Protein AF-X0SHU1-F1 (afdb_monomer)

pLDDT: mean 73.35, std 14.67, range [29.34, 91.56]

Foldseek 3Di:
DKDFDDPDDPDCDPDDDDDDDFLVCVVVVVVVLVVPQAWGWIQDLQQGTFIFHFPDKDWDDDPPVSDIDIDTDTDGDPPPVVLPDPPLLLVLLVVLLVLLLVVQLVVLVVVCVPPPCNVVSLVVLVVLLVLLVVLVVVLPDDDDFPLVVDDQDPDSSSSSSSSLRSSLRSQLVSLVVCLLPLLVSLVSSLVSLVVVLVSDDDPSSLSSLLSSLSVSLSVLSVSLVVQLVLVVVLVVVLPDDQADPVGDGDAPPDRRDHDDLVSLSSSLSSSSNSLVVSCVSVVVSVSSSSSNVSSSSSSVSSVLQFFDKDKDFDAFAALQVVCVVQVGGSNCSVVQCVQCVVDPDNHTDGTIGTDTHNPDD

Nearest PDB structures (foldseek):
  8vc8-assembly1_A  TM=1.891E-01  e=6.322E-01  synthetic construct
  6ob6-assembly1_A  TM=1.946E-01  e=3.139E+00  Homo sapiens
  7p3r-assembly1_C  TM=1.798E-01  e=8.292E+00  Vibrio cholerae O1 biovar El Tor str. N16961

Organism: NCBI:txid412755

Structure (mmCIF, N/CA/C/O backbone):
data_AF-X0SHU1-F1
#
_entry.id   AF-X0SHU1-F1
#
loop_
_atom_site.group_PDB
_atom_site.id
_atom_site.type_symbol
_atom_site.label_atom_id
_atom_site.label_alt_id
_atom_site.label_comp_id
_atom_site.label_asym_id
_atom_site.label_entity_id
_atom_site.label_seq_id
_atom_site.pdbx_PDB_ins_code
_atom_site.Cartn_x
_atom_site.Cartn_y
_atom_site.Cartn_z
_atom_site.occupancy
_atom_site.B_iso_or_equiv
_atom_site.auth_seq_id
_atom_site.auth_comp_id
_atom_site.auth_asym_id
_atom_site.auth_atom_id
_atom_site.pdbx_PDB_model_num
ATOM 1 N N . SER A 1 1 ? 4.404 -21.261 -4.066 1.00 34.06 1 SER A N 1
ATOM 2 C CA . SER A 1 1 ? 5.655 -21.751 -3.461 1.00 34.06 1 SER A CA 1
ATOM 3 C C . SER A 1 1 ? 6.181 -20.669 -2.538 1.00 34.06 1 SER A C 1
ATOM 5 O O . SER A 1 1 ? 6.108 -19.499 -2.893 1.00 34.06 1 SER A O 1
ATOM 7 N N . PHE A 1 2 ? 6.604 -21.037 -1.332 1.00 31.41 2 PHE A N 1
ATOM 8 C CA . PHE A 1 2 ? 7.277 -20.130 -0.401 1.00 31.41 2 PHE A CA 1
ATOM 9 C C . PHE A 1 2 ? 8.742 -19.998 -0.817 1.00 31.41 2 PHE A C 1
ATOM 11 O O . PHE A 1 2 ? 9.331 -20.994 -1.234 1.00 31.41 2 PHE A O 1
ATOM 18 N N . GLN A 1 3 ? 9.318 -18.802 -0.707 1.00 37.69 3 GLN A N 1
ATOM 19 C CA . GLN A 1 3 ? 10.764 -18.626 -0.806 1.00 37.69 3 GLN A CA 1
ATOM 20 C C . GLN A 1 3 ? 11.309 -18.529 0.618 1.00 37.69 3 GLN A C 1
ATOM 22 O O . GLN A 1 3 ? 10.891 -17.673 1.398 1.00 37.69 3 GLN A O 1
ATOM 27 N N . ILE A 1 4 ? 12.178 -19.471 0.965 1.00 41.28 4 ILE A N 1
ATOM 28 C CA . ILE A 1 4 ? 12.910 -19.503 2.227 1.00 41.28 4 ILE A CA 1
ATOM 29 C C . ILE A 1 4 ? 14.301 -19.029 1.857 1.00 41.28 4 ILE A C 1
ATOM 31 O O . ILE A 1 4 ? 14.916 -19.674 1.015 1.00 41.28 4 ILE A O 1
ATOM 35 N N . ASP A 1 5 ? 14.772 -17.919 2.420 1.00 39.22 5 ASP A N 1
ATOM 36 C CA . ASP A 1 5 ? 16.160 -17.498 2.230 1.00 39.22 5 ASP A CA 1
ATOM 37 C C . ASP A 1 5 ? 17.052 -18.388 3.108 1.00 39.22 5 ASP A C 1
ATOM 39 O O . ASP A 1 5 ? 17.014 -18.270 4.339 1.00 39.22 5 ASP A O 1
ATOM 43 N N . PRO A 1 6 ? 17.840 -19.315 2.535 1.00 37.81 6 PRO A N 1
ATOM 44 C CA . PRO A 1 6 ? 18.780 -20.098 3.311 1.00 37.81 6 PRO A CA 1
ATOM 45 C C . PRO A 1 6 ? 20.085 -19.310 3.501 1.00 37.81 6 PRO A C 1
ATOM 47 O O . PRO A 1 6 ? 20.414 -18.415 2.714 1.00 37.81 6 PRO A O 1
ATOM 50 N N . PRO A 1 7 ? 20.874 -19.632 4.540 1.00 35.03 7 PRO A N 1
ATOM 51 C CA . PRO A 1 7 ? 22.176 -19.016 4.727 1.00 35.03 7 PRO A CA 1
ATOM 52 C C . PRO A 1 7 ? 23.099 -19.349 3.552 1.00 35.03 7 PRO A C 1
ATOM 54 O O . PRO A 1 7 ? 23.160 -20.485 3.080 1.00 35.03 7 PRO A O 1
ATOM 57 N N . VAL A 1 8 ? 23.859 -18.341 3.124 1.00 42.91 8 VAL A N 1
ATOM 58 C CA . VAL A 1 8 ? 24.917 -18.450 2.117 1.00 42.91 8 VAL A CA 1
ATOM 59 C C . VAL A 1 8 ? 25.935 -19.503 2.572 1.00 42.91 8 VAL A C 1
ATOM 61 O O . VAL A 1 8 ? 26.826 -19.223 3.369 1.00 42.91 8 VAL A O 1
ATOM 64 N N . THR A 1 9 ? 25.789 -20.728 2.071 1.00 33.56 9 THR A N 1
ATOM 65 C CA . THR A 1 9 ? 26.761 -21.824 2.180 1.00 33.56 9 THR A CA 1
ATOM 66 C C . THR A 1 9 ? 26.711 -22.661 0.896 1.00 33.56 9 THR A C 1
ATOM 68 O O . THR A 1 9 ? 25.682 -22.668 0.216 1.00 33.56 9 THR A O 1
ATOM 71 N N . PRO A 1 10 ? 27.842 -23.266 0.489 1.00 31.25 10 PRO A N 1
ATOM 72 C CA . PRO A 1 10 ? 28.122 -23.582 -0.910 1.00 31.25 10 PRO A CA 1
ATOM 73 C C . PRO A 1 10 ? 27.149 -24.629 -1.458 1.00 31.25 10 PRO A C 1
ATOM 75 O O . PRO A 1 10 ? 27.162 -25.773 -1.020 1.00 31.25 10 PRO A O 1
ATOM 78 N N . GLY A 1 11 ? 26.313 -24.209 -2.410 1.00 35.53 11 GLY A N 1
ATOM 79 C CA . GLY A 1 11 ? 25.312 -25.047 -3.082 1.00 35.53 11 GLY A CA 1
ATOM 80 C C . GLY A 1 11 ? 24.112 -24.246 -3.591 1.00 35.53 11 GLY A C 1
ATOM 81 O O . GLY A 1 11 ? 23.628 -24.492 -4.687 1.00 35.53 11 GLY A O 1
ATOM 82 N N . TRP A 1 12 ? 23.714 -23.195 -2.870 1.00 35.28 12 TRP A N 1
ATOM 83 C CA . TRP A 1 12 ? 22.660 -22.276 -3.308 1.00 35.28 12 TRP A CA 1
ATOM 84 C C . TRP A 1 12 ? 23.275 -21.212 -4.224 1.00 35.28 12 TRP A C 1
ATOM 86 O O . TRP A 1 12 ? 23.967 -20.305 -3.755 1.00 35.28 12 TRP A O 1
ATOM 96 N N . SER A 1 13 ? 23.115 -21.355 -5.541 1.00 30.31 13 SER A N 1
ATOM 97 C CA . SER A 1 13 ? 23.735 -20.456 -6.518 1.00 30.31 13 SER A CA 1
ATOM 98 C C . SER A 1 13 ? 23.221 -19.020 -6.370 1.00 30.31 13 SER A C 1
ATOM 100 O O . SER A 1 13 ? 22.086 -18.684 -6.710 1.00 30.31 13 SER A O 1
ATOM 102 N N . GLN A 1 14 ? 24.106 -18.133 -5.907 1.00 35.41 14 GLN A N 1
ATOM 103 C CA . GLN A 1 14 ? 24.024 -16.710 -6.215 1.00 35.41 14 GLN A CA 1
ATOM 104 C C . GLN A 1 14 ? 24.283 -16.531 -7.716 1.00 35.41 14 GLN A C 1
ATOM 106 O O . GLN A 1 14 ? 25.422 -16.610 -8.165 1.00 35.41 14 GLN A O 1
ATOM 111 N N . GLY A 1 15 ? 23.219 -16.263 -8.472 1.00 30.08 15 GLY A N 1
ATOM 112 C CA . GLY A 1 15 ? 23.294 -15.823 -9.864 1.00 30.08 15 GLY A CA 1
ATOM 113 C C . GLY A 1 15 ? 23.262 -16.953 -10.896 1.00 30.08 15 GLY A C 1
ATOM 114 O O . GLY A 1 15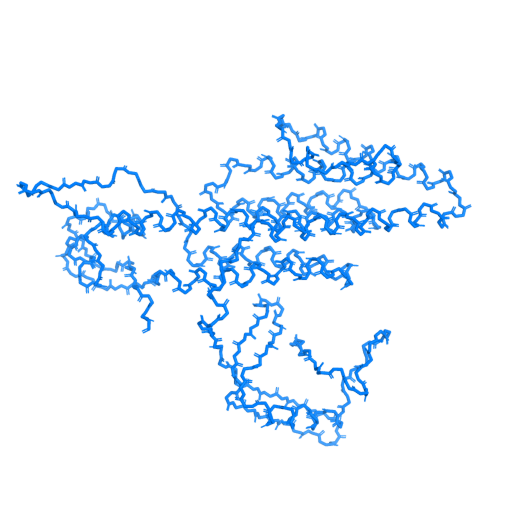 ? 24.092 -17.852 -10.880 1.00 30.08 15 GLY A O 1
ATOM 115 N N . GLY A 1 16 ? 22.323 -16.828 -11.841 1.00 32.22 16 GLY A N 1
ATOM 116 C CA . GLY A 1 16 ? 22.240 -17.640 -13.058 1.00 32.22 16 GLY A CA 1
ATOM 117 C C . GLY A 1 16 ? 21.577 -19.003 -12.855 1.00 32.22 16 GLY A C 1
ATOM 118 O O . GLY A 1 16 ? 22.189 -19.902 -12.306 1.00 32.22 16 GLY A O 1
ATOM 119 N N . GLU A 1 17 ? 20.346 -19.138 -13.359 1.00 29.34 17 GLU A N 1
ATOM 120 C CA . GLU A 1 17 ? 19.513 -20.356 -13.364 1.00 29.34 17 GLU A CA 1
ATOM 121 C C . GLU A 1 17 ? 19.037 -20.826 -11.974 1.00 29.34 17 GLU A C 1
ATOM 123 O O . GLU A 1 17 ? 19.809 -21.184 -11.092 1.00 29.34 17 GLU A O 1
ATOM 128 N N . ILE A 1 18 ? 17.713 -20.818 -11.766 1.00 34.03 18 ILE A N 1
ATOM 129 C CA . ILE A 1 18 ? 17.091 -21.417 -10.578 1.00 34.03 18 ILE A CA 1
ATOM 130 C C . ILE A 1 18 ? 17.231 -22.933 -10.742 1.00 34.03 18 ILE A C 1
ATOM 132 O O . ILE A 1 18 ? 16.392 -23.569 -11.381 1.00 34.03 18 ILE A O 1
ATOM 136 N N . ALA A 1 19 ? 18.313 -23.502 -10.215 1.00 39.00 19 ALA A N 1
ATOM 137 C CA . ALA A 1 19 ? 18.388 -24.933 -9.979 1.00 39.00 19 ALA A CA 1
ATOM 138 C C . ALA A 1 19 ? 17.301 -25.270 -8.951 1.00 39.00 19 ALA A C 1
ATOM 140 O O . ALA A 1 19 ? 17.274 -24.718 -7.850 1.00 39.00 19 ALA A O 1
ATOM 141 N N . TRP A 1 20 ? 16.340 -26.102 -9.348 1.00 44.09 20 TRP A N 1
ATOM 142 C CA . TRP A 1 20 ? 15.351 -26.621 -8.412 1.00 44.09 20 TRP A CA 1
ATOM 143 C C . TRP A 1 20 ? 16.082 -27.441 -7.343 1.00 44.09 20 TRP A C 1
ATOM 145 O O . TRP A 1 20 ? 17.004 -28.174 -7.706 1.00 44.09 20 TRP A O 1
ATOM 155 N N . PRO A 1 21 ? 15.699 -27.322 -6.060 1.00 62.25 21 PRO A N 1
ATOM 156 C CA . PRO A 1 21 ? 16.346 -28.074 -4.996 1.00 62.25 21 PRO A CA 1
ATOM 157 C C . PRO A 1 21 ? 16.265 -29.573 -5.299 1.00 62.25 21 PRO A C 1
ATOM 159 O O . PRO A 1 21 ? 15.207 -30.088 -5.670 1.00 62.25 21 PRO A O 1
ATOM 162 N N . THR A 1 22 ? 17.396 -30.253 -5.183 1.00 69.06 22 THR A N 1
ATOM 163 C CA . THR A 1 22 ? 17.528 -31.695 -5.397 1.00 69.06 22 THR A CA 1
ATOM 164 C C . THR A 1 22 ? 16.854 -32.477 -4.274 1.00 69.06 22 THR A C 1
ATOM 166 O O . THR A 1 22 ? 16.647 -31.961 -3.171 1.00 69.06 22 THR A O 1
ATOM 169 N N . TYR A 1 23 ? 16.535 -33.750 -4.532 1.00 73.56 23 TYR A N 1
ATOM 170 C CA . TYR A 1 23 ? 16.001 -34.638 -3.502 1.00 73.56 23 TYR A CA 1
ATOM 171 C C . TYR A 1 23 ? 16.912 -34.663 -2.275 1.00 73.56 23 TYR A C 1
ATOM 173 O O . TYR A 1 23 ? 16.433 -34.506 -1.169 1.00 73.56 23 TYR A O 1
ATOM 181 N N . GLU A 1 24 ? 18.231 -34.733 -2.418 1.00 75.81 24 GLU A N 1
ATOM 182 C CA . GLU A 1 24 ? 19.132 -34.774 -1.258 1.00 75.81 24 GLU A CA 1
ATOM 183 C C . GLU A 1 24 ? 19.126 -33.473 -0.428 1.00 75.81 24 GLU A C 1
ATOM 185 O O . GLU A 1 24 ? 19.323 -33.505 0.790 1.00 75.81 24 GLU A O 1
ATOM 190 N N . GLU A 1 25 ? 18.823 -32.327 -1.045 1.00 73.31 25 GLU A N 1
ATOM 191 C CA . GLU A 1 25 ? 18.834 -31.024 -0.372 1.00 73.31 25 GLU A CA 1
ATOM 192 C C . GLU A 1 25 ? 17.698 -30.832 0.642 1.00 73.31 25 GLU A C 1
ATOM 194 O O . GLU A 1 25 ? 17.811 -30.001 1.552 1.00 73.31 25 GLU A O 1
ATOM 199 N N . HIS A 1 26 ? 16.633 -31.636 0.567 1.00 74.44 26 HIS A N 1
ATOM 200 C CA . HIS A 1 26 ? 15.545 -31.559 1.542 1.00 74.44 26 HIS A CA 1
ATOM 201 C C . HIS A 1 26 ? 15.986 -32.006 2.944 1.00 74.44 26 HIS A C 1
ATOM 203 O O . HIS A 1 26 ? 15.460 -31.502 3.938 1.00 74.44 26 HIS A O 1
ATOM 209 N N . PHE A 1 27 ? 16.975 -32.902 3.055 1.00 78.75 27 PHE A N 1
ATOM 210 C CA . PHE A 1 27 ? 17.515 -33.318 4.351 1.00 78.75 27 PHE A CA 1
ATOM 211 C C . PHE A 1 27 ? 18.225 -32.157 5.056 1.00 78.75 27 PHE A C 1
ATOM 213 O O . PHE A 1 27 ? 18.011 -31.951 6.251 1.00 78.75 27 PHE A O 1
ATOM 220 N N . PHE A 1 28 ? 18.973 -31.329 4.315 1.00 77.56 28 PHE A N 1
ATOM 221 C CA . PHE A 1 28 ? 19.578 -30.111 4.867 1.00 77.56 28 PHE A CA 1
ATOM 222 C C . PHE A 1 28 ? 18.519 -29.112 5.328 1.00 77.56 28 PHE A C 1
ATOM 224 O O . PHE A 1 28 ? 18.683 -28.473 6.365 1.00 77.56 28 PHE A O 1
ATOM 231 N N . PHE A 1 29 ? 17.410 -29.003 4.595 1.00 73.81 29 PHE A N 1
ATOM 232 C CA . PHE A 1 29 ? 16.284 -28.170 4.998 1.00 73.81 29 PHE A CA 1
ATOM 233 C C . PHE A 1 29 ? 15.613 -28.672 6.291 1.00 73.81 29 PHE 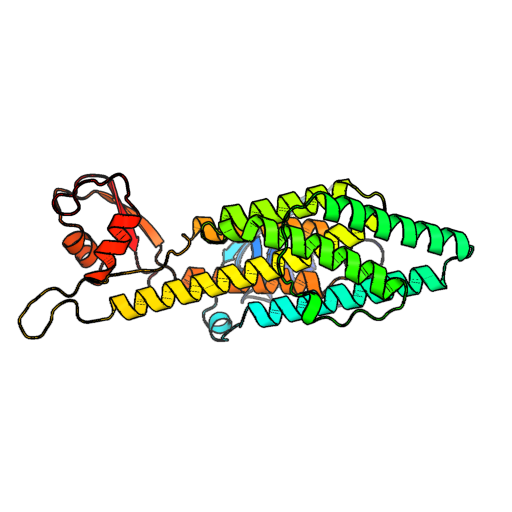A C 1
ATOM 235 O O . PHE A 1 29 ? 15.353 -27.880 7.199 1.00 73.81 29 PHE A O 1
ATOM 242 N N . LEU A 1 30 ? 15.389 -29.985 6.426 1.00 77.94 30 LEU A N 1
ATOM 243 C CA . LEU A 1 30 ? 14.838 -30.580 7.650 1.00 77.94 30 LEU A CA 1
ATOM 244 C C . LEU A 1 30 ? 15.777 -30.402 8.852 1.00 77.94 30 LEU A C 1
ATOM 246 O O . LEU A 1 30 ? 15.315 -30.084 9.951 1.00 77.94 30 LEU A O 1
ATOM 250 N N . ASP A 1 31 ? 17.086 -30.559 8.656 1.00 77.75 31 ASP A N 1
ATOM 251 C CA . ASP A 1 31 ? 18.081 -30.336 9.707 1.00 77.75 31 ASP A CA 1
ATOM 252 C C . ASP A 1 31 ? 18.219 -28.850 10.070 1.00 77.75 31 ASP A C 1
ATOM 254 O O . ASP A 1 31 ? 18.363 -28.503 11.248 1.00 77.75 31 ASP A O 1
ATOM 258 N N . TYR A 1 32 ? 18.075 -27.949 9.095 1.00 74.12 32 TYR A N 1
ATOM 259 C CA . TYR A 1 32 ? 17.999 -26.511 9.343 1.00 74.12 32 TYR A CA 1
ATOM 260 C C . TYR A 1 32 ? 16.803 -26.172 10.238 1.00 74.12 32 TYR A C 1
ATOM 262 O O . TYR A 1 32 ? 16.983 -25.517 11.265 1.00 74.12 32 TYR A O 1
ATOM 270 N N . ILE A 1 33 ? 15.612 -26.699 9.932 1.00 74.25 33 ILE A N 1
ATOM 271 C CA . ILE A 1 33 ? 14.431 -26.482 10.777 1.00 74.25 33 ILE A CA 1
ATOM 272 C C . ILE A 1 33 ? 14.634 -27.050 12.189 1.00 74.25 33 ILE A C 1
ATOM 274 O O . ILE A 1 33 ? 14.290 -26.409 13.178 1.00 74.25 33 ILE A O 1
ATOM 278 N N . ARG A 1 34 ? 15.236 -28.237 12.320 1.00 74.00 34 ARG A N 1
ATOM 279 C CA . ARG A 1 34 ? 15.501 -28.855 13.633 1.00 74.00 34 ARG A CA 1
ATOM 280 C C . ARG A 1 34 ? 16.514 -28.079 14.475 1.00 74.00 34 ARG A C 1
ATOM 282 O O . ARG A 1 34 ? 16.409 -28.091 15.705 1.00 74.00 34 ARG A O 1
ATOM 289 N N . SER A 1 35 ? 17.502 -27.454 13.833 1.00 69.31 35 SER A N 1
ATOM 290 C CA . SER A 1 35 ? 18.572 -26.701 14.503 1.00 69.31 35 SER A CA 1
ATOM 291 C C . SER A 1 35 ? 18.152 -25.282 14.901 1.00 69.31 35 SER A C 1
ATOM 293 O O . SER A 1 35 ? 18.611 -24.776 15.924 1.00 69.31 35 SER A O 1
ATOM 295 N N . LYS A 1 36 ? 17.238 -24.660 14.149 1.00 64.88 36 LYS A N 1
ATOM 296 C CA . LYS A 1 36 ? 16.627 -23.361 14.450 1.00 64.88 36 LYS A CA 1
ATOM 297 C C . LYS A 1 36 ? 15.295 -23.571 15.172 1.00 64.88 36 LYS A C 1
ATOM 299 O O . LYS A 1 36 ? 14.249 -23.659 14.550 1.00 64.88 36 LYS A O 1
ATOM 304 N N . ARG A 1 37 ? 15.310 -23.665 16.503 1.00 57.16 37 ARG A N 1
ATOM 305 C CA . ARG A 1 37 ? 14.060 -23.791 17.283 1.00 57.16 37 ARG A CA 1
ATOM 306 C C . ARG A 1 37 ? 13.300 -22.475 17.480 1.00 57.16 37 ARG A C 1
ATOM 308 O O . ARG A 1 37 ? 12.156 -22.515 17.920 1.00 57.16 37 ARG A O 1
ATOM 315 N N . ASP A 1 38 ? 13.906 -21.351 17.106 1.00 62.81 38 ASP A N 1
ATOM 316 C CA . ASP A 1 38 ? 13.374 -20.011 17.330 1.00 62.81 38 ASP A CA 1
ATOM 317 C C . ASP A 1 38 ? 13.283 -19.237 16.006 1.00 62.81 38 ASP A C 1
ATOM 319 O O . ASP A 1 38 ? 14.212 -19.280 15.200 1.00 62.81 38 ASP A O 1
ATOM 323 N N . ASN A 1 39 ? 12.134 -18.581 15.813 1.00 63.66 39 ASN A N 1
ATOM 324 C CA . ASN A 1 39 ? 11.708 -17.668 14.744 1.00 63.66 39 ASN A CA 1
ATOM 325 C C . ASN A 1 39 ? 12.345 -17.843 13.352 1.00 63.66 39 ASN A C 1
ATOM 327 O O . ASN A 1 39 ? 13.482 -17.458 13.083 1.00 63.66 39 ASN A O 1
ATOM 331 N N . PHE A 1 40 ? 11.532 -18.347 12.427 1.00 68.62 40 PHE A N 1
ATOM 332 C CA . PHE A 1 40 ? 11.763 -18.365 10.991 1.00 68.62 40 PHE A CA 1
ATOM 333 C C . PHE A 1 40 ? 11.098 -17.163 10.330 1.00 68.62 40 PHE A C 1
ATOM 335 O O . PHE A 1 40 ? 9.975 -16.803 10.679 1.00 68.62 40 PHE A O 1
ATOM 342 N N . THR A 1 41 ? 11.761 -16.620 9.314 1.00 63.03 41 THR A N 1
ATOM 343 C CA . THR A 1 41 ? 11.187 -15.627 8.404 1.00 63.03 41 THR A CA 1
ATOM 344 C C . THR A 1 41 ? 10.878 -16.304 7.073 1.00 63.03 41 THR A C 1
ATOM 346 O O . THR A 1 41 ? 11.766 -16.877 6.441 1.00 63.03 41 THR A O 1
ATOM 349 N N . PHE A 1 42 ? 9.619 -16.248 6.646 1.00 65.25 42 PHE A N 1
ATOM 350 C CA . PHE A 1 42 ? 9.135 -16.802 5.383 1.00 65.25 42 PHE A CA 1
ATOM 351 C C . PHE A 1 42 ? 8.604 -15.705 4.482 1.00 65.25 42 PHE A C 1
ATOM 353 O O . PHE A 1 42 ? 7.793 -14.909 4.930 1.00 65.25 42 PHE A O 1
ATOM 360 N N . THR A 1 43 ? 8.927 -15.724 3.191 1.00 54.22 43 THR A N 1
ATOM 361 C CA . THR A 1 43 ? 8.296 -14.805 2.237 1.00 54.22 43 THR A CA 1
ATOM 362 C C . THR A 1 43 ? 7.119 -15.494 1.541 1.00 54.22 43 THR A C 1
ATOM 364 O O . THR A 1 43 ? 7.299 -16.336 0.657 1.00 54.22 43 THR A O 1
ATOM 367 N N . HIS A 1 44 ? 5.887 -15.150 1.935 1.00 54.78 44 HIS A N 1
ATOM 368 C CA . HIS A 1 44 ? 4.657 -15.604 1.281 1.00 54.78 44 HIS A CA 1
ATOM 369 C C . HIS A 1 44 ? 4.262 -14.660 0.127 1.00 54.78 44 HIS A C 1
ATOM 371 O O . HIS A 1 44 ? 4.166 -13.448 0.338 1.00 54.78 44 HIS A O 1
ATOM 377 N N . PRO A 1 45 ? 3.897 -15.171 -1.065 1.00 44.09 45 PRO A N 1
ATOM 378 C CA . PRO A 1 45 ? 3.511 -14.336 -2.211 1.00 44.09 45 PRO A CA 1
ATOM 379 C C . PRO A 1 45 ? 2.394 -13.318 -1.909 1.00 44.09 45 PRO A C 1
ATOM 381 O O . PRO A 1 45 ? 2.474 -12.163 -2.311 1.00 44.09 45 PRO A O 1
ATOM 384 N N . LYS A 1 46 ? 1.380 -13.734 -1.140 1.00 43.75 46 LYS A N 1
ATOM 385 C CA . LYS A 1 46 ? 0.265 -12.889 -0.664 1.00 43.75 46 LYS A CA 1
ATOM 386 C C . LYS A 1 46 ? 0.554 -12.096 0.622 1.00 43.75 46 LYS A C 1
ATOM 388 O O . LYS A 1 46 ? 0.055 -10.991 0.758 1.00 43.75 46 LYS A O 1
ATOM 393 N N . TYR A 1 47 ? 1.343 -12.632 1.562 1.00 44.56 47 TYR A N 1
ATOM 394 C CA . TYR A 1 47 ? 1.411 -12.131 2.952 1.00 44.56 47 TYR A CA 1
ATOM 395 C C . TYR A 1 47 ? 2.789 -11.573 3.341 1.00 44.56 47 TYR A C 1
ATOM 397 O O . TYR A 1 47 ? 2.901 -10.886 4.340 1.00 44.56 47 TYR A O 1
ATOM 405 N N . GLY A 1 48 ? 3.801 -11.726 2.481 1.00 53.28 48 GLY A N 1
ATOM 406 C CA . GLY A 1 48 ? 5.110 -11.084 2.646 1.00 53.28 48 GLY A CA 1
ATOM 407 C C . GLY A 1 48 ? 5.999 -11.829 3.606 1.00 53.28 48 GLY A C 1
ATOM 408 O O . GLY A 1 48 ? 5.830 -13.036 3.744 1.00 53.28 48 GLY A O 1
ATOM 409 N N . GLU A 1 49 ? 6.962 -11.127 4.202 1.00 56.53 49 GLU A N 1
ATOM 410 C CA . GLU A 1 49 ? 7.733 -11.675 5.317 1.00 56.53 49 GLU A CA 1
ATOM 411 C C . GLU A 1 49 ? 6.777 -11.970 6.474 1.00 56.53 49 GLU A C 1
ATOM 413 O O . GLU A 1 49 ? 6.203 -11.061 7.068 1.00 56.53 49 GLU A O 1
ATOM 418 N N . ILE A 1 50 ? 6.607 -13.252 6.767 1.00 60.53 50 ILE A N 1
ATOM 419 C CA . ILE A 1 50 ? 5.914 -13.760 7.937 1.00 60.53 50 ILE A CA 1
ATOM 420 C C . ILE A 1 50 ? 6.989 -14.286 8.880 1.00 60.53 50 ILE A C 1
ATOM 422 O O . ILE A 1 50 ? 7.796 -15.133 8.488 1.00 60.53 50 ILE A O 1
ATOM 426 N N . VAL A 1 51 ? 7.012 -13.773 10.105 1.00 68.50 51 VAL A N 1
ATOM 427 C CA . VAL A 1 51 ? 7.931 -14.219 11.155 1.00 68.50 51 VAL A CA 1
ATOM 428 C C . VAL A 1 51 ? 7.161 -15.089 12.135 1.00 68.50 51 VAL A C 1
ATOM 430 O O . VAL A 1 51 ? 6.007 -14.817 12.458 1.00 68.50 51 VAL A O 1
ATOM 433 N N . GLY A 1 52 ? 7.760 -16.192 12.563 1.00 70.38 52 GLY A N 1
ATOM 434 C CA . GLY A 1 52 ? 7.050 -17.149 13.396 1.00 70.38 52 GLY A CA 1
ATOM 435 C C . GLY A 1 52 ? 7.773 -18.465 13.558 1.00 70.38 52 GLY A C 1
ATOM 436 O O . GLY A 1 52 ? 8.897 -18.648 13.097 1.00 70.38 52 GLY A O 1
ATOM 437 N N . LYS A 1 53 ? 7.136 -19.406 14.236 1.00 78.50 53 LYS A N 1
ATOM 438 C CA . LYS A 1 53 ? 7.733 -20.695 14.572 1.00 78.50 53 LYS A CA 1
ATOM 439 C C . LYS A 1 53 ? 7.099 -21.804 13.762 1.00 78.50 53 LYS A C 1
ATOM 441 O O . LYS A 1 53 ? 5.894 -21.833 13.531 1.00 78.50 53 LYS A O 1
ATOM 446 N N . ILE A 1 54 ? 7.927 -22.758 13.363 1.00 75.31 54 ILE A N 1
ATOM 447 C CA . ILE A 1 54 ? 7.444 -24.002 12.781 1.00 75.31 54 ILE A CA 1
ATOM 448 C C . ILE A 1 54 ? 7.178 -24.961 13.937 1.00 75.31 54 ILE A C 1
ATOM 450 O O . ILE A 1 54 ? 8.110 -25.444 14.578 1.00 75.31 54 ILE A O 1
ATOM 454 N N . ASN A 1 55 ? 5.903 -25.204 14.220 1.00 74.19 55 ASN A N 1
ATOM 455 C CA . ASN A 1 55 ? 5.478 -26.057 15.326 1.00 74.19 55 ASN A CA 1
ATOM 456 C C . ASN A 1 55 ? 5.632 -27.541 14.978 1.00 74.19 55 ASN A C 1
ATOM 458 O O . ASN A 1 55 ? 6.053 -28.354 15.799 1.00 74.19 55 ASN A O 1
ATOM 462 N N . ASN A 1 56 ? 5.315 -27.889 13.731 1.00 76.12 56 ASN A N 1
ATOM 463 C CA . ASN A 1 56 ? 5.382 -29.256 13.245 1.00 76.12 56 ASN A CA 1
ATOM 464 C C . ASN A 1 56 ? 5.831 -29.299 11.781 1.00 76.12 56 ASN A C 1
ATOM 466 O O . ASN A 1 56 ? 5.471 -28.429 10.990 1.00 76.12 56 ASN A O 1
ATOM 470 N N . VAL A 1 57 ? 6.579 -30.338 11.411 1.00 79.38 57 VAL A N 1
ATOM 471 C CA . VAL A 1 57 ? 7.016 -30.612 10.035 1.00 79.38 57 VAL A CA 1
ATOM 472 C C . VAL A 1 57 ? 6.758 -32.077 9.732 1.00 79.38 57 VAL A C 1
ATOM 474 O O . VAL A 1 57 ? 7.242 -32.958 10.438 1.00 79.38 57 VAL A O 1
ATOM 477 N N . THR A 1 58 ? 6.022 -32.338 8.660 1.00 79.19 58 THR A N 1
ATOM 478 C CA . THR A 1 58 ? 5.720 -33.678 8.163 1.00 79.19 58 THR A CA 1
ATOM 479 C C . THR A 1 58 ? 6.220 -33.805 6.724 1.00 79.19 58 THR A C 1
ATOM 481 O O . THR A 1 58 ? 5.577 -33.286 5.806 1.00 79.19 58 THR A O 1
ATOM 484 N N . PRO A 1 59 ? 7.372 -34.458 6.508 1.00 82.19 59 PRO A N 1
ATOM 485 C CA . PRO A 1 59 ? 7.826 -34.816 5.175 1.00 82.19 59 PRO A CA 1
ATOM 486 C C . PRO A 1 59 ? 7.156 -36.116 4.703 1.00 82.19 59 PRO A C 1
ATOM 488 O O . PRO A 1 59 ? 7.043 -37.086 5.454 1.00 82.19 59 PRO A O 1
ATOM 491 N N . TYR A 1 60 ? 6.738 -36.136 3.444 1.00 81.25 60 TYR A N 1
ATOM 492 C CA . TYR A 1 60 ? 6.342 -37.317 2.688 1.00 81.25 60 TYR A CA 1
ATOM 493 C C . TYR A 1 60 ? 7.422 -37.592 1.645 1.00 81.25 60 TYR A C 1
ATOM 495 O O . TYR A 1 60 ? 7.695 -36.724 0.816 1.00 81.25 60 TYR A O 1
ATOM 503 N N . HIS A 1 61 ? 8.019 -38.781 1.698 1.00 83.69 61 HIS A N 1
ATOM 504 C CA . HIS A 1 61 ? 9.062 -39.210 0.771 1.00 83.69 61 HIS A CA 1
ATOM 505 C C . HIS A 1 61 ? 8.480 -40.219 -0.213 1.00 83.69 61 HIS A C 1
ATOM 507 O O . HIS A 1 61 ? 7.856 -41.198 0.203 1.00 83.69 61 HIS A O 1
ATOM 513 N N . ASP A 1 62 ? 8.713 -39.984 -1.497 1.00 81.50 62 ASP A N 1
ATOM 514 C CA . ASP A 1 62 ? 8.610 -40.993 -2.539 1.00 81.50 62 ASP A CA 1
ATOM 515 C C . ASP A 1 62 ? 10.004 -41.207 -3.134 1.00 81.50 62 ASP A C 1
ATOM 517 O O . ASP A 1 62 ? 10.426 -40.526 -4.071 1.00 81.50 62 ASP A O 1
ATOM 521 N N . ASP A 1 63 ? 10.736 -42.148 -2.533 1.00 80.88 63 ASP A N 1
ATOM 522 C CA . ASP A 1 63 ? 12.113 -42.486 -2.910 1.00 80.88 63 ASP A CA 1
ATOM 523 C C . ASP A 1 63 ? 12.219 -43.035 -4.345 1.00 80.88 63 ASP A C 1
ATOM 525 O O . ASP A 1 63 ? 13.313 -43.089 -4.902 1.00 80.88 63 ASP A O 1
ATOM 529 N N . THR A 1 64 ? 11.104 -43.465 -4.949 1.00 74.88 64 THR A N 1
ATOM 530 C CA . THR A 1 64 ? 11.090 -44.046 -6.301 1.00 74.88 64 THR A CA 1
ATOM 531 C C . THR A 1 64 ? 11.269 -42.976 -7.372 1.00 74.88 64 THR A C 1
ATOM 533 O O . THR A 1 64 ? 11.968 -43.204 -8.357 1.00 74.88 64 THR A O 1
ATOM 536 N N . ASP A 1 65 ? 10.647 -41.818 -7.154 1.00 78.19 65 ASP A N 1
ATOM 537 C CA . ASP A 1 65 ? 10.614 -40.692 -8.090 1.00 78.19 65 ASP A CA 1
ATOM 538 C C . ASP A 1 65 ? 11.497 -39.524 -7.619 1.00 78.19 65 ASP A C 1
ATOM 540 O O . ASP A 1 65 ? 11.389 -38.417 -8.147 1.00 78.19 65 ASP A O 1
ATOM 544 N N . GLU A 1 66 ? 12.352 -39.759 -6.612 1.00 79.00 66 GLU A N 1
ATOM 545 C CA . GLU A 1 66 ? 13.180 -38.728 -5.967 1.00 79.00 66 GLU A CA 1
ATOM 546 C C . GLU A 1 66 ? 12.342 -37.492 -5.589 1.00 79.00 66 GLU A C 1
ATOM 548 O O . GLU A 1 66 ? 12.747 -36.336 -5.740 1.00 79.00 66 GLU A O 1
ATOM 553 N N . TYR A 1 67 ? 11.123 -37.745 -5.107 1.00 74.38 67 TYR A N 1
ATOM 554 C CA . TYR A 1 67 ? 10.138 -36.720 -4.810 1.00 74.38 67 TYR A CA 1
ATOM 555 C C . TYR A 1 67 ? 9.915 -36.607 -3.307 1.00 74.38 67 TYR A C 1
ATOM 557 O O . TYR A 1 67 ? 9.735 -37.593 -2.593 1.00 74.38 67 TYR A O 1
ATOM 565 N N . VAL A 1 68 ? 9.863 -35.370 -2.822 1.00 74.94 68 VAL A N 1
ATOM 566 C CA . VAL A 1 68 ? 9.533 -35.072 -1.431 1.00 74.94 68 VAL A CA 1
ATOM 567 C C . VAL A 1 68 ? 8.486 -33.969 -1.368 1.00 74.94 68 VAL A C 1
ATOM 569 O O . VAL A 1 68 ? 8.588 -32.940 -2.037 1.00 74.94 68 VAL A O 1
ATOM 572 N N . SER A 1 69 ? 7.472 -34.173 -0.533 1.00 73.69 69 SER A N 1
ATOM 573 C CA . SER A 1 69 ? 6.489 -33.149 -0.190 1.00 73.69 69 SER A CA 1
ATOM 574 C C . SER A 1 69 ? 6.589 -32.846 1.292 1.00 73.69 69 SER A C 1
ATOM 576 O O . SER A 1 69 ? 6.422 -33.730 2.127 1.00 73.69 69 SER A O 1
ATOM 578 N N . ILE A 1 70 ? 6.878 -31.594 1.637 1.00 72.94 70 ILE A N 1
ATOM 579 C CA . ILE A 1 70 ? 7.025 -31.169 3.028 1.00 72.94 70 ILE A CA 1
ATOM 580 C C . ILE A 1 70 ? 5.841 -30.288 3.386 1.00 72.94 70 ILE A C 1
ATOM 582 O O . ILE A 1 70 ? 5.657 -29.212 2.820 1.00 72.94 70 ILE A O 1
ATOM 586 N N . THR A 1 71 ? 5.052 -30.742 4.355 1.00 73.19 71 THR A N 1
ATOM 587 C CA . THR A 1 71 ? 4.000 -29.935 4.976 1.00 73.19 71 THR A CA 1
ATOM 588 C C . THR A 1 71 ? 4.478 -29.485 6.344 1.00 73.19 71 THR A C 1
ATOM 590 O O . THR A 1 71 ? 4.995 -30.294 7.112 1.00 73.19 71 THR A O 1
ATOM 593 N N . PHE A 1 72 ? 4.304 -28.213 6.677 1.00 71.94 72 PHE A N 1
ATOM 594 C CA . PHE A 1 72 ? 4.647 -27.701 7.998 1.00 71.94 72 PHE A CA 1
ATOM 595 C C . PHE A 1 72 ? 3.548 -26.796 8.546 1.00 71.94 72 PHE A C 1
ATOM 597 O O . PHE A 1 72 ? 2.863 -26.101 7.797 1.00 71.94 72 PHE A O 1
ATOM 604 N N . GLU A 1 73 ? 3.377 -26.838 9.864 1.00 73.94 73 GLU A N 1
ATOM 605 C CA . GLU A 1 73 ? 2.490 -25.953 10.608 1.00 73.94 73 GLU A CA 1
ATOM 606 C C . GLU A 1 73 ? 3.303 -24.750 11.085 1.00 73.94 73 GLU A C 1
ATOM 608 O O . GLU A 1 73 ? 4.226 -24.893 11.893 1.00 73.94 73 GLU A O 1
ATOM 613 N N . PHE A 1 74 ? 2.973 -23.576 10.555 1.00 73.19 74 PHE A N 1
ATOM 614 C CA . PHE A 1 74 ? 3.626 -22.321 10.895 1.00 73.19 74 PHE A CA 1
ATOM 615 C C . PHE A 1 74 ? 2.714 -21.479 11.785 1.00 73.19 74 PHE A C 1
ATOM 617 O O . PHE A 1 74 ? 1.590 -21.160 11.400 1.00 73.19 74 PHE A O 1
ATOM 624 N N . ILE A 1 75 ? 3.213 -21.120 12.962 1.00 71.06 75 ILE A N 1
ATOM 625 C CA . ILE A 1 75 ? 2.556 -20.215 13.898 1.00 71.06 75 ILE A CA 1
ATOM 626 C C . ILE A 1 75 ? 3.238 -18.861 13.751 1.00 71.06 75 ILE A C 1
ATOM 628 O O . ILE A 1 75 ? 4.411 -18.723 14.095 1.00 71.06 75 ILE A O 1
ATOM 632 N N . GLU A 1 76 ? 2.513 -17.879 13.224 1.00 65.38 76 GLU A N 1
ATOM 633 C CA . GLU A 1 76 ? 2.984 -16.497 13.158 1.00 65.38 76 GLU A CA 1
ATOM 634 C C . GLU A 1 76 ? 3.201 -15.973 14.584 1.00 65.38 76 GLU A C 1
ATOM 636 O O . GLU A 1 76 ? 2.274 -15.946 15.395 1.00 65.38 76 GLU A O 1
ATOM 641 N N . GLU A 1 77 ? 4.439 -15.593 14.899 1.00 63.94 77 GLU A N 1
ATOM 642 C CA . GLU A 1 77 ? 4.753 -14.869 16.126 1.00 63.94 77 GLU A CA 1
ATOM 643 C C . GLU A 1 77 ? 5.050 -13.430 15.738 1.00 63.94 77 GLU A C 1
ATOM 645 O O . GLU A 1 77 ? 6.119 -13.111 15.219 1.00 63.94 77 GLU A O 1
ATOM 650 N N . THR A 1 78 ? 4.112 -12.537 16.031 1.00 54.00 78 THR A N 1
ATOM 651 C CA . THR A 1 78 ? 4.399 -11.106 16.099 1.00 54.00 78 THR A CA 1
ATOM 652 C C . THR A 1 78 ? 5.276 -10.870 17.326 1.00 54.00 78 THR A C 1
ATOM 654 O O . THR A 1 78 ? 4.780 -10.722 18.442 1.00 54.00 78 THR A O 1
ATOM 657 N N . THR A 1 79 ? 6.597 -10.901 17.158 1.00 44.47 79 THR A N 1
ATOM 658 C CA . THR A 1 79 ? 7.527 -10.542 18.231 1.00 44.47 79 THR A CA 1
ATOM 659 C C . THR A 1 79 ? 7.359 -9.068 18.573 1.00 44.47 79 THR A C 1
ATOM 661 O O . THR A 1 79 ? 7.619 -8.196 17.753 1.00 44.47 79 THR A O 1
ATOM 664 N N . THR A 1 80 ? 6.982 -8.775 19.817 1.00 42.94 80 THR A N 1
ATOM 665 C CA . THR A 1 80 ? 6.854 -7.418 20.375 1.00 42.94 80 THR A CA 1
ATOM 666 C C . THR A 1 80 ? 8.153 -6.599 20.321 1.00 42.94 80 THR A C 1
ATOM 668 O O . THR A 1 80 ? 8.105 -5.373 20.390 1.00 42.94 80 THR A O 1
ATOM 671 N N . GLU A 1 81 ? 9.317 -7.237 20.154 1.00 40.47 81 GLU A N 1
ATOM 672 C CA . GLU A 1 81 ? 10.618 -6.554 20.121 1.00 40.47 81 GLU A CA 1
ATOM 673 C C . GLU A 1 81 ? 10.918 -5.821 18.796 1.00 40.47 81 GLU A C 1
ATOM 675 O O . GLU A 1 81 ? 11.487 -4.728 18.844 1.00 40.47 81 GLU A O 1
ATOM 680 N N . GLU A 1 82 ? 10.482 -6.319 17.627 1.00 41.50 82 GLU A N 1
ATOM 681 C CA . GLU A 1 82 ? 10.670 -5.605 16.340 1.00 41.50 82 GLU A CA 1
ATOM 682 C C . GLU A 1 82 ? 9.725 -4.399 16.181 1.00 41.50 82 GLU A C 1
ATOM 684 O O . GLU A 1 82 ? 9.965 -3.502 15.375 1.00 41.50 82 GLU A O 1
ATOM 689 N N . VAL A 1 83 ? 8.674 -4.344 17.001 1.00 41.84 83 VAL A N 1
ATOM 690 C CA . VAL A 1 83 ? 7.614 -3.321 16.995 1.00 41.84 83 VAL A CA 1
ATOM 691 C C . VAL A 1 83 ? 8.045 -2.041 17.739 1.00 41.84 83 VAL A C 1
ATOM 693 O O . VAL A 1 83 ? 7.403 -0.997 17.631 1.00 41.84 83 VAL A O 1
ATOM 696 N N . SER A 1 84 ? 9.156 -2.100 18.483 1.00 35.09 84 SER A N 1
ATOM 697 C CA . SER A 1 84 ? 9.628 -1.022 19.365 1.00 35.09 84 SER A CA 1
ATOM 698 C C . SER A 1 84 ? 10.379 0.115 18.660 1.00 35.09 84 SER A C 1
ATOM 700 O O . SER A 1 84 ? 10.599 1.171 19.258 1.00 35.09 84 SER A O 1
ATOM 702 N N . GLN A 1 85 ? 10.760 -0.054 17.392 1.00 41.44 85 GLN A N 1
ATOM 703 C CA . GLN A 1 85 ? 11.339 1.038 16.616 1.00 41.44 85 GLN A CA 1
ATOM 704 C C . GLN A 1 85 ? 10.215 1.859 15.987 1.00 41.44 85 GLN A C 1
ATOM 706 O O . GLN A 1 85 ? 9.356 1.331 15.283 1.00 41.44 85 GLN A O 1
ATOM 711 N N . ILE A 1 86 ? 10.217 3.170 16.238 1.00 45.91 86 ILE A N 1
ATOM 712 C CA . ILE A 1 86 ? 9.389 4.117 15.491 1.00 45.91 86 ILE A CA 1
ATOM 713 C C . ILE A 1 86 ? 9.877 4.072 14.039 1.00 45.91 86 ILE A C 1
ATOM 715 O O . ILE A 1 86 ? 10.836 4.749 13.675 1.00 45.91 86 ILE A O 1
ATOM 719 N N . ILE A 1 87 ? 9.254 3.224 13.224 1.00 53.53 87 ILE A N 1
ATOM 720 C CA . ILE A 1 87 ? 9.437 3.231 11.778 1.00 53.53 87 ILE A CA 1
ATOM 721 C C . ILE A 1 87 ? 8.640 4.429 11.273 1.00 53.53 87 ILE A C 1
ATOM 723 O O . ILE A 1 87 ? 7.410 4.392 11.250 1.00 53.53 87 ILE A O 1
ATOM 727 N N . TYR A 1 88 ? 9.333 5.501 10.897 1.00 65.81 88 TYR A N 1
ATOM 728 C CA . TYR A 1 88 ? 8.727 6.546 10.082 1.00 65.81 88 TYR A CA 1
ATOM 729 C C . TYR A 1 88 ? 8.593 5.975 8.671 1.00 65.81 88 TYR A C 1
ATOM 731 O O . TYR A 1 88 ? 9.592 5.783 7.976 1.00 65.81 88 TYR A O 1
ATOM 739 N N . LEU A 1 89 ? 7.371 5.636 8.267 1.00 78.25 89 LEU A N 1
ATOM 740 C CA . LEU A 1 89 ? 7.130 4.906 7.027 1.00 78.25 89 LEU A CA 1
ATOM 741 C C . LEU A 1 89 ? 7.403 5.789 5.806 1.00 78.25 89 LEU A C 1
ATOM 743 O O . LEU A 1 89 ? 8.021 5.338 4.844 1.00 78.25 89 LEU A O 1
ATOM 747 N N . VAL A 1 90 ? 6.997 7.059 5.855 1.00 78.69 90 VAL A N 1
ATOM 748 C CA . VAL A 1 90 ? 7.171 8.014 4.755 1.00 78.69 90 VAL A CA 1
ATOM 749 C C . VAL A 1 90 ? 8.645 8.246 4.386 1.00 78.69 90 VAL A C 1
ATOM 751 O O . VAL A 1 90 ? 8.950 8.172 3.193 1.00 78.69 90 VAL A O 1
ATOM 754 N N . PRO A 1 91 ? 9.580 8.497 5.326 1.00 79.81 91 PRO A N 1
ATOM 755 C CA . PRO A 1 91 ? 11.006 8.592 5.016 1.00 79.81 91 PRO A CA 1
ATOM 756 C C . PRO A 1 91 ? 11.581 7.349 4.333 1.00 79.81 91 PRO A C 1
ATOM 758 O O . PRO A 1 91 ? 12.276 7.489 3.327 1.00 79.81 91 PRO A O 1
ATOM 761 N N . GLU A 1 92 ? 11.255 6.147 4.817 1.00 80.81 92 GLU A N 1
ATOM 762 C CA . GLU A 1 92 ? 11.749 4.896 4.221 1.00 80.81 92 GLU A CA 1
ATOM 763 C C . GLU A 1 92 ? 11.174 4.677 2.819 1.00 80.81 92 GLU A C 1
ATOM 765 O O . GLU A 1 92 ? 11.882 4.312 1.876 1.00 80.81 92 GLU A O 1
ATOM 770 N N . MET A 1 93 ? 9.889 4.989 2.631 1.00 83.25 93 MET A N 1
ATOM 771 C CA . MET A 1 93 ? 9.284 4.966 1.306 1.00 83.25 93 MET A CA 1
ATOM 772 C C . MET A 1 93 ? 9.929 5.977 0.355 1.00 83.25 93 MET A C 1
ATOM 774 O O . MET A 1 93 ? 10.132 5.658 -0.818 1.00 83.25 93 MET A O 1
ATOM 778 N N . ALA A 1 94 ? 10.238 7.185 0.835 1.00 79.44 94 ALA A N 1
ATOM 779 C CA . ALA A 1 94 ? 10.872 8.234 0.041 1.00 79.44 94 ALA A CA 1
ATOM 780 C C . ALA A 1 94 ? 12.292 7.837 -0.379 1.00 79.44 94 ALA A C 1
ATOM 782 O O . ALA A 1 94 ? 12.680 8.063 -1.529 1.00 79.44 94 ALA A O 1
ATOM 783 N N . ALA A 1 95 ? 13.047 7.215 0.531 1.00 80.19 95 ALA A N 1
ATOM 784 C CA . ALA A 1 95 ? 14.367 6.670 0.250 1.00 80.19 95 ALA A CA 1
ATOM 785 C C . ALA A 1 95 ? 14.287 5.578 -0.827 1.00 80.19 95 ALA A C 1
ATOM 787 O O . ALA A 1 95 ? 14.945 5.689 -1.859 1.00 80.19 95 ALA A O 1
ATOM 788 N N . GLY A 1 96 ? 13.393 4.596 -0.663 1.00 78.69 96 GLY A N 1
ATOM 789 C CA . GLY A 1 96 ? 13.194 3.536 -1.655 1.00 78.69 96 GLY A CA 1
ATOM 790 C C . GLY A 1 96 ? 12.751 4.053 -3.032 1.00 78.69 96 GLY A C 1
ATOM 791 O O . GLY A 1 96 ? 13.199 3.549 -4.066 1.00 78.69 96 GLY A O 1
ATOM 792 N N . PHE A 1 97 ? 11.926 5.104 -3.063 1.00 82.88 97 PHE A N 1
ATOM 793 C CA . PHE A 1 97 ? 11.514 5.768 -4.301 1.00 82.88 97 PHE A CA 1
ATOM 794 C C . PHE A 1 97 ? 12.685 6.474 -4.988 1.00 82.88 97 PHE A C 1
ATOM 796 O O . PHE A 1 97 ? 12.890 6.319 -6.194 1.00 82.88 97 PHE A O 1
ATOM 803 N N . THR A 1 98 ? 13.496 7.193 -4.215 1.00 83.12 98 THR A N 1
ATOM 804 C CA . THR A 1 98 ? 14.687 7.892 -4.713 1.00 83.12 98 THR A CA 1
ATOM 805 C C . THR A 1 98 ? 15.725 6.911 -5.266 1.00 83.12 98 THR A C 1
ATOM 807 O O . THR A 1 98 ? 16.258 7.129 -6.358 1.00 83.12 98 THR A O 1
ATOM 810 N N . ASP A 1 99 ? 15.965 5.799 -4.571 1.00 83.06 99 ASP A N 1
ATOM 811 C CA . ASP A 1 99 ? 16.894 4.752 -5.004 1.00 83.06 99 ASP A CA 1
ATOM 812 C C . ASP A 1 99 ? 16.413 4.052 -6.278 1.00 83.06 99 ASP A C 1
ATOM 814 O O . ASP A 1 99 ? 17.192 3.847 -7.212 1.00 83.06 99 ASP A O 1
ATOM 818 N N . THR A 1 100 ? 15.117 3.732 -6.360 1.00 82.25 100 THR A N 1
ATOM 819 C CA . THR A 1 100 ? 14.512 3.149 -7.568 1.00 82.25 100 THR A CA 1
ATOM 820 C C . THR A 1 100 ? 14.670 4.085 -8.768 1.00 82.25 100 THR A C 1
ATOM 822 O O . THR A 1 100 ? 15.080 3.654 -9.847 1.00 82.25 100 THR A O 1
ATOM 825 N N . ASN A 1 101 ? 14.416 5.381 -8.572 1.00 82.38 101 ASN A N 1
ATOM 826 C CA . ASN A 1 101 ? 14.576 6.395 -9.609 1.00 82.38 101 ASN A CA 1
ATOM 827 C C . ASN A 1 101 ? 16.036 6.540 -10.069 1.00 82.38 101 ASN A C 1
ATOM 829 O O . ASN A 1 101 ? 16.310 6.651 -11.266 1.00 82.38 101 ASN A O 1
ATOM 833 N N . THR A 1 102 ? 16.979 6.503 -9.126 1.00 83.31 102 THR A N 1
ATOM 834 C CA . THR A 1 102 ? 18.418 6.578 -9.415 1.00 83.31 102 THR A CA 1
ATOM 835 C C . THR A 1 102 ? 18.862 5.389 -10.263 1.00 83.31 102 THR A C 1
ATOM 837 O O . THR A 1 102 ? 19.431 5.584 -11.336 1.00 83.31 102 THR A O 1
ATOM 840 N N . LYS A 1 103 ? 18.502 4.164 -9.860 1.00 83.88 103 LYS A N 1
ATOM 841 C CA . LYS A 1 103 ? 18.821 2.943 -10.616 1.00 83.88 103 LYS A CA 1
ATOM 842 C C . LYS A 1 103 ? 18.273 2.978 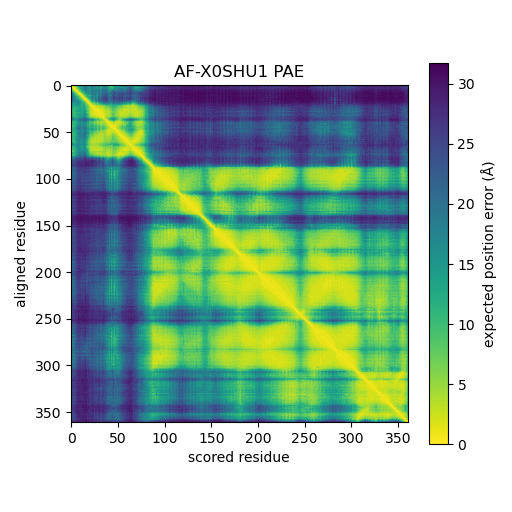-12.037 1.00 83.88 103 LYS A C 1
ATOM 844 O O . LYS A 1 103 ? 18.984 2.659 -12.985 1.00 83.88 103 LYS A O 1
ATOM 849 N N . LEU A 1 104 ? 17.020 3.392 -12.213 1.00 81.31 104 LEU A N 1
ATOM 850 C CA . LEU A 1 104 ? 16.435 3.471 -13.549 1.00 81.31 104 LEU A CA 1
ATOM 851 C C . LEU A 1 104 ? 17.099 4.542 -14.415 1.00 81.31 104 LEU A C 1
ATOM 853 O O . LEU A 1 104 ? 17.315 4.310 -15.605 1.00 81.31 104 LEU A O 1
ATOM 857 N N . THR A 1 105 ? 17.505 5.664 -13.821 1.00 80.88 105 THR A N 1
ATOM 858 C CA . THR A 1 105 ? 18.303 6.680 -14.519 1.00 80.88 105 THR A CA 1
ATOM 859 C C . THR A 1 105 ? 19.620 6.086 -15.028 1.00 80.88 105 THR A C 1
ATOM 861 O O . THR A 1 105 ? 19.960 6.263 -16.199 1.00 80.88 105 THR A O 1
ATOM 864 N N . GLU A 1 106 ? 20.327 5.314 -14.197 1.00 81.81 106 GLU A N 1
ATOM 865 C CA . GLU A 1 106 ? 21.576 4.640 -14.578 1.00 81.81 106 GLU A CA 1
ATOM 866 C C . GLU A 1 106 ? 21.371 3.619 -15.708 1.00 81.81 106 GLU A C 1
ATOM 868 O O . GLU A 1 106 ? 22.175 3.558 -16.641 1.00 81.81 106 GLU A O 1
ATOM 873 N N . VAL A 1 107 ? 20.280 2.845 -15.676 1.00 79.75 107 VAL A N 1
ATOM 874 C CA . VAL A 1 107 ? 19.945 1.888 -16.745 1.00 79.75 107 VAL A CA 1
ATOM 875 C C . VAL A 1 107 ? 19.688 2.617 -18.068 1.00 79.75 107 VAL A C 1
ATOM 877 O O . VAL A 1 107 ? 20.196 2.203 -19.114 1.00 79.75 107 VAL A O 1
ATOM 880 N N . VAL A 1 108 ? 18.953 3.733 -18.042 1.00 77.12 108 VAL A N 1
ATOM 881 C CA . VAL A 1 108 ? 18.707 4.558 -19.237 1.00 77.12 108 VAL A CA 1
ATOM 882 C C . VAL A 1 108 ? 20.012 5.164 -19.765 1.00 77.12 108 VAL A C 1
ATOM 884 O O . VAL A 1 108 ? 20.242 5.171 -20.976 1.00 77.12 108 VAL A O 1
ATOM 887 N N . GLU A 1 109 ? 20.910 5.607 -18.883 1.00 78.94 109 GLU A N 1
ATOM 888 C CA . GLU A 1 109 ? 22.244 6.085 -19.262 1.00 78.94 109 GLU A CA 1
ATOM 889 C C . GLU A 1 109 ? 23.113 4.995 -19.904 1.00 78.94 109 GLU A C 1
ATOM 891 O O . GLU A 1 109 ? 23.829 5.255 -20.876 1.00 78.94 109 GLU A O 1
ATOM 896 N N . GLN A 1 110 ? 23.077 3.769 -19.383 1.00 78.00 110 GLN A N 1
ATOM 897 C CA . GLN A 1 110 ? 23.799 2.641 -19.970 1.00 78.00 110 GLN A CA 1
ATOM 898 C C . GLN A 1 110 ? 23.224 2.264 -21.339 1.00 78.00 110 GLN A C 1
ATOM 900 O O . GLN A 1 110 ? 23.987 2.052 -22.284 1.00 78.00 110 GLN A O 1
ATOM 905 N N . ALA A 1 111 ? 21.895 2.265 -21.480 1.00 74.38 111 ALA A N 1
ATOM 906 C CA . ALA A 1 111 ? 21.224 2.037 -22.756 1.00 74.38 111 ALA A CA 1
ATOM 907 C C . ALA A 1 111 ? 21.611 3.095 -23.803 1.00 74.38 111 ALA A C 1
ATOM 909 O O . ALA A 1 111 ? 21.869 2.750 -24.957 1.00 74.38 111 ALA A O 1
ATOM 910 N N . GLN A 1 112 ? 21.735 4.364 -23.396 1.00 75.94 112 GLN A N 1
ATOM 911 C CA . GLN A 1 112 ? 22.238 5.437 -24.257 1.00 75.94 112 GLN A CA 1
ATOM 912 C C . GLN A 1 112 ? 23.659 5.156 -24.757 1.00 75.94 112 GLN A C 1
ATOM 914 O O . GLN A 1 112 ? 23.944 5.313 -25.943 1.00 75.94 112 GLN A O 1
ATOM 919 N N . LYS A 1 113 ? 24.560 4.757 -23.850 1.00 76.69 113 LYS A N 1
ATOM 920 C CA . LYS A 1 113 ? 25.978 4.503 -24.158 1.00 76.69 113 LYS A CA 1
ATOM 921 C C . LYS A 1 113 ? 26.172 3.260 -25.034 1.00 76.69 113 LYS A C 1
ATOM 923 O O . LYS A 1 113 ? 27.085 3.239 -25.854 1.00 76.69 113 LYS A O 1
ATOM 928 N N . GLY A 1 114 ? 25.328 2.240 -24.867 1.00 69.12 114 GLY A N 1
ATOM 929 C CA . GLY A 1 114 ? 25.383 0.979 -25.614 1.00 69.12 114 GLY A CA 1
ATOM 930 C C . GLY A 1 114 ? 24.678 0.995 -26.976 1.00 69.12 114 GLY A C 1
ATOM 931 O O . GLY A 1 114 ? 24.808 0.036 -27.738 1.00 69.12 114 GLY A O 1
ATOM 932 N N . ALA A 1 115 ? 23.931 2.052 -27.309 1.00 72.69 115 ALA A N 1
ATOM 933 C CA . ALA A 1 115 ? 23.187 2.135 -28.560 1.00 72.69 115 ALA A CA 1
ATOM 934 C C . ALA A 1 115 ? 24.126 2.317 -29.768 1.00 72.69 115 ALA A C 1
ATOM 936 O O . ALA A 1 115 ? 24.613 3.412 -30.048 1.00 72.69 115 ALA A O 1
ATOM 937 N N . SER A 1 116 ? 24.319 1.245 -30.542 1.00 60.28 116 SER A N 1
ATOM 938 C CA . SER A 1 116 ? 25.115 1.237 -31.782 1.00 60.28 116 SER A CA 1
ATOM 939 C C . SER A 1 116 ? 24.615 2.230 -32.844 1.00 60.28 116 SER A C 1
ATOM 941 O O . SER A 1 116 ? 25.403 2.708 -33.655 1.00 60.28 116 SER A O 1
ATOM 943 N N . ASN A 1 117 ? 23.329 2.600 -32.790 1.00 61.34 117 ASN A N 1
ATOM 944 C CA . ASN A 1 117 ? 22.703 3.651 -33.593 1.00 61.34 117 ASN A CA 1
ATOM 945 C C . ASN A 1 117 ? 22.147 4.762 -32.687 1.00 61.34 117 ASN A C 1
ATOM 947 O O . ASN A 1 117 ? 20.932 4.876 -32.505 1.00 61.34 117 ASN A O 1
ATOM 951 N N . GLY A 1 118 ? 23.028 5.600 -32.131 1.00 60.25 118 GLY A N 1
ATOM 952 C CA . GLY A 1 118 ? 22.654 6.676 -31.200 1.00 60.25 118 GLY A CA 1
ATOM 953 C C . GLY A 1 118 ? 21.515 7.588 -31.687 1.00 60.25 118 GLY A C 1
ATOM 954 O O . GLY A 1 118 ? 20.691 8.008 -30.885 1.00 60.25 118 GLY A O 1
ATOM 955 N N . VAL A 1 119 ? 21.383 7.825 -32.999 1.00 60.50 119 VAL A N 1
ATOM 956 C CA . VAL A 1 119 ? 20.292 8.636 -33.584 1.00 60.50 119 VAL A CA 1
ATOM 957 C C . VAL A 1 119 ? 18.916 7.971 -33.440 1.00 60.50 119 VAL A C 1
ATOM 959 O O . VAL A 1 119 ? 17.945 8.642 -33.102 1.00 60.50 119 VAL A O 1
ATOM 962 N N . ALA A 1 120 ? 18.817 6.656 -33.660 1.00 62.72 120 ALA A N 1
ATOM 963 C CA . ALA A 1 120 ? 17.554 5.924 -33.534 1.00 62.72 120 ALA A CA 1
ATOM 964 C C . ALA A 1 120 ? 17.114 5.811 -32.066 1.00 62.72 120 ALA A C 1
ATOM 966 O O . ALA A 1 120 ? 15.927 5.914 -31.764 1.00 62.72 120 ALA A O 1
ATOM 967 N N . TRP A 1 121 ? 18.080 5.658 -31.155 1.00 68.44 121 TRP A N 1
ATOM 968 C CA . TRP A 1 121 ? 17.818 5.670 -29.718 1.00 68.44 121 TRP A CA 1
ATOM 969 C C . TRP A 1 121 ? 17.328 7.044 -29.240 1.00 68.44 121 TRP A C 1
ATOM 971 O O . TRP A 1 121 ? 16.311 7.113 -28.556 1.00 68.44 121 TRP A O 1
ATOM 981 N N . ILE A 1 122 ? 17.978 8.138 -29.666 1.00 68.62 122 ILE A N 1
ATOM 982 C CA . ILE A 1 122 ? 17.542 9.509 -29.341 1.00 68.62 122 ILE A CA 1
ATOM 983 C C . ILE A 1 122 ? 16.117 9.764 -29.849 1.00 68.62 122 ILE A C 1
ATOM 985 O O . ILE A 1 122 ? 15.293 10.285 -29.102 1.00 68.62 122 ILE A O 1
ATOM 989 N N . ALA A 1 123 ? 15.802 9.365 -31.085 1.00 69.81 123 ALA A N 1
ATOM 990 C CA . ALA A 1 123 ? 14.458 9.522 -31.639 1.00 69.81 123 ALA A CA 1
ATOM 991 C C . ALA A 1 123 ? 13.406 8.709 -30.859 1.00 69.81 123 ALA A C 1
ATOM 993 O O . ALA A 1 123 ? 12.328 9.217 -30.563 1.00 69.81 123 ALA A O 1
ATOM 994 N N . GLY A 1 124 ? 13.723 7.468 -30.472 1.00 71.12 124 GLY A N 1
ATOM 995 C CA . GLY A 1 124 ? 12.841 6.642 -29.640 1.00 71.12 124 GLY A CA 1
ATOM 996 C C . GLY A 1 124 ? 12.605 7.233 -28.246 1.00 71.12 124 GLY A C 1
ATOM 997 O O . GLY A 1 124 ? 11.471 7.254 -27.775 1.00 71.12 124 GLY A O 1
ATOM 998 N N . ALA A 1 125 ? 13.652 7.769 -27.617 1.00 68.56 125 ALA A N 1
ATOM 999 C CA . ALA A 1 125 ? 13.568 8.475 -26.340 1.00 68.56 125 ALA A CA 1
ATOM 1000 C C . ALA A 1 125 ? 12.702 9.742 -26.422 1.00 68.56 125 ALA A C 1
ATOM 1002 O O . ALA A 1 125 ? 11.866 9.977 -25.554 1.00 68.56 125 ALA A O 1
ATOM 1003 N N . GLN A 1 126 ? 12.867 10.540 -27.478 1.00 70.62 126 GLN A N 1
ATOM 1004 C CA . GLN A 1 126 ? 12.059 11.741 -27.703 1.00 70.62 126 GLN A CA 1
ATOM 1005 C C . GLN A 1 126 ? 10.588 11.408 -27.958 1.00 70.62 126 GLN A C 1
ATOM 1007 O O . GLN A 1 126 ? 9.718 12.076 -27.406 1.00 70.62 126 GLN A O 1
ATOM 1012 N N . ASN A 1 127 ? 10.304 10.356 -28.730 1.00 75.25 127 ASN A N 1
ATOM 1013 C CA . ASN A 1 127 ? 8.934 9.885 -28.938 1.00 75.25 127 ASN A CA 1
ATOM 1014 C C . ASN A 1 127 ? 8.302 9.409 -27.627 1.00 75.25 127 ASN A C 1
ATOM 1016 O O . ASN A 1 127 ? 7.170 9.767 -27.338 1.00 75.25 127 ASN A O 1
ATOM 1020 N N . PHE A 1 128 ? 9.050 8.683 -26.792 1.00 73.38 128 PHE A N 1
ATOM 1021 C CA . PHE A 1 128 ? 8.567 8.255 -25.479 1.00 73.38 128 PHE A CA 1
ATOM 1022 C C . PHE A 1 128 ? 8.211 9.438 -24.564 1.00 73.38 128 PHE A C 1
ATOM 1024 O O . PHE A 1 128 ? 7.162 9.429 -23.923 1.00 73.38 128 PHE A O 1
ATOM 1031 N N . VAL A 1 129 ? 9.048 10.481 -24.538 1.00 73.25 129 VAL A N 1
ATOM 1032 C CA . VAL A 1 129 ? 8.751 11.726 -23.809 1.00 73.25 129 VAL A CA 1
ATOM 1033 C C . VAL A 1 129 ? 7.513 12.421 -24.384 1.00 73.25 129 VAL A C 1
ATOM 1035 O O . VAL A 1 129 ? 6.636 12.820 -23.624 1.00 73.25 129 VAL A O 1
ATOM 1038 N N . ALA A 1 130 ? 7.393 12.514 -25.710 1.00 72.75 130 ALA A N 1
ATOM 1039 C CA . ALA A 1 130 ? 6.232 13.120 -26.362 1.00 72.75 130 ALA A CA 1
ATOM 1040 C C . ALA A 1 130 ? 4.925 12.346 -26.101 1.00 72.75 130 ALA A C 1
ATOM 1042 O O . ALA A 1 130 ? 3.871 12.955 -25.911 1.00 72.75 130 ALA A O 1
ATOM 1043 N N . ASP A 1 131 ? 4.981 11.015 -26.052 1.00 72.94 131 ASP A N 1
ATOM 1044 C CA . ASP A 1 131 ? 3.845 10.156 -25.712 1.00 72.94 131 ASP A CA 1
ATOM 1045 C C . ASP A 1 131 ? 3.419 10.359 -24.247 1.00 72.94 131 ASP A C 1
ATOM 1047 O O . ASP A 1 131 ? 2.223 10.453 -23.957 1.00 72.94 131 ASP A O 1
ATOM 1051 N N . LEU A 1 132 ? 4.383 10.506 -23.325 1.00 71.75 132 LEU A N 1
ATOM 1052 C CA . LEU A 1 132 ? 4.117 10.877 -21.929 1.00 71.75 132 LEU A CA 1
ATOM 1053 C C . LEU A 1 132 ? 3.464 12.258 -21.831 1.00 71.75 132 LEU A C 1
ATOM 1055 O O . LEU A 1 132 ? 2.457 12.394 -21.142 1.00 71.75 132 LEU A O 1
ATOM 1059 N N . ASP A 1 133 ? 3.980 13.258 -22.547 1.00 67.94 133 ASP A N 1
ATOM 1060 C CA . ASP A 1 133 ? 3.403 14.607 -22.592 1.00 67.94 133 ASP A CA 1
ATOM 1061 C C . ASP A 1 133 ? 1.985 14.608 -23.188 1.00 67.94 133 ASP A C 1
ATOM 1063 O O . ASP A 1 133 ? 1.096 15.315 -22.703 1.00 67.94 133 ASP A O 1
ATOM 1067 N N . THR A 1 134 ? 1.736 13.767 -24.194 1.00 72.25 134 THR A N 1
ATOM 1068 C CA . THR A 1 134 ? 0.408 13.580 -24.793 1.00 72.25 134 THR A CA 1
ATOM 1069 C C . THR A 1 134 ? -0.552 12.961 -23.779 1.00 72.25 134 THR A C 1
ATOM 1071 O O . THR A 1 134 ? -1.622 13.522 -23.537 1.00 72.25 134 THR A O 1
ATOM 1074 N N . TYR A 1 135 ? -0.168 11.867 -23.114 1.00 69.19 135 TYR A N 1
ATOM 1075 C CA . TYR A 1 135 ? -0.969 11.266 -22.043 1.00 69.19 135 TYR A CA 1
ATOM 1076 C C . TYR A 1 135 ? -1.258 12.272 -20.918 1.00 69.19 135 TYR A C 1
ATOM 1078 O O . TYR A 1 135 ? -2.395 12.430 -20.475 1.00 69.19 135 TYR A O 1
ATOM 1086 N N . LEU A 1 136 ? -0.236 13.026 -20.515 1.00 67.44 136 LEU A N 1
ATOM 1087 C CA . LEU A 1 136 ? -0.312 14.092 -19.523 1.00 67.44 136 LEU A CA 1
ATOM 1088 C C . LEU A 1 136 ? -1.273 15.222 -19.913 1.00 67.44 136 LEU A C 1
ATOM 1090 O O . LEU A 1 136 ? -1.875 15.824 -19.025 1.00 67.44 136 LEU A O 1
ATOM 1094 N N . SER A 1 137 ? -1.423 15.520 -21.206 1.00 67.00 137 SER A N 1
ATOM 1095 C CA . SER A 1 137 ? -2.364 16.532 -21.705 1.00 67.00 137 SER A CA 1
ATOM 1096 C C . SER A 1 137 ? -3.831 16.103 -21.577 1.00 67.00 137 SER A C 1
ATOM 1098 O O . SER A 1 137 ? -4.715 16.952 -21.467 1.00 67.00 137 SER A O 1
ATOM 1100 N N . HIS A 1 138 ? -4.091 14.792 -21.528 1.00 66.50 138 HIS A N 1
ATOM 1101 C CA . HIS A 1 138 ? -5.424 14.234 -21.296 1.00 66.50 138 HIS A CA 1
ATOM 1102 C C . HIS A 1 138 ? -5.823 14.229 -19.812 1.00 66.50 138 HIS A C 1
ATOM 1104 O O . HIS A 1 138 ? -7.008 14.122 -19.497 1.00 66.50 138 HIS A O 1
ATOM 1110 N N . LEU A 1 139 ? -4.861 14.386 -18.896 1.00 62.59 139 LEU A N 1
ATOM 1111 C CA . LEU A 1 139 ? -5.107 14.516 -17.462 1.00 62.59 139 LEU A CA 1
ATOM 1112 C C . LEU A 1 139 ? -5.348 15.994 -17.105 1.00 62.59 139 LEU A C 1
ATOM 1114 O O . LEU A 1 139 ? -4.420 16.754 -16.834 1.00 62.59 139 LEU A O 1
ATOM 1118 N N . THR A 1 140 ? -6.614 16.418 -17.110 1.00 52.16 140 THR A N 1
ATOM 1119 C CA . THR A 1 140 ? -7.049 17.805 -16.854 1.00 52.16 140 THR A CA 1
ATOM 1120 C C . THR A 1 140 ? -7.024 18.184 -15.366 1.00 52.16 140 THR A C 1
ATOM 1122 O O . THR A 1 140 ? -8.064 18.503 -14.792 1.00 52.16 140 THR A O 1
ATOM 1125 N N . SER A 1 141 ? -5.856 18.162 -14.718 1.00 52.53 141 SER A N 1
ATOM 1126 C CA . SER A 1 141 ? -5.697 18.732 -13.371 1.00 52.53 141 SER A CA 1
ATOM 1127 C C . SER A 1 141 ? -4.406 19.553 -13.251 1.00 52.53 141 SER A C 1
ATOM 1129 O O . SER A 1 141 ? -3.319 19.014 -13.475 1.00 52.53 141 SER A O 1
ATOM 1131 N N . PRO A 1 142 ? -4.488 20.854 -12.912 1.00 45.81 142 PRO A N 1
ATOM 1132 C CA . PRO A 1 142 ? -3.329 21.656 -12.557 1.00 45.81 142 PRO A CA 1
ATOM 1133 C C . PRO A 1 142 ? -3.073 21.549 -11.047 1.00 45.81 142 PRO A C 1
ATOM 1135 O O . PRO A 1 142 ? -3.821 22.122 -10.260 1.00 45.81 142 PRO A O 1
ATOM 1138 N N . ALA A 1 143 ? -2.013 20.859 -10.621 1.00 43.22 143 ALA A N 1
ATOM 1139 C CA . ALA A 1 143 ? -1.560 20.934 -9.230 1.00 43.22 143 ALA A CA 1
ATOM 1140 C C . ALA A 1 143 ? -0.068 20.601 -9.067 1.00 43.22 143 ALA A C 1
ATOM 1142 O O . ALA A 1 143 ? 0.494 19.770 -9.783 1.00 43.22 143 ALA A O 1
ATOM 1143 N N . THR A 1 144 ? 0.562 21.308 -8.129 1.00 38.03 144 THR A N 1
ATOM 1144 C CA . THR A 1 144 ? 1.994 21.315 -7.804 1.00 38.03 144 THR A CA 1
ATOM 1145 C C . THR A 1 144 ? 2.456 19.949 -7.291 1.00 38.03 144 THR A C 1
ATOM 1147 O O . THR A 1 144 ? 1.893 19.427 -6.334 1.00 38.03 144 THR A O 1
ATOM 1150 N N . SER A 1 145 ? 3.482 19.371 -7.919 1.00 43.12 145 SER A N 1
ATOM 1151 C CA . SER A 1 145 ? 3.918 17.988 -7.680 1.00 43.12 145 SER A CA 1
ATOM 1152 C C . SER A 1 145 ? 5.210 17.888 -6.847 1.00 43.12 145 SER A C 1
ATOM 1154 O O . SER A 1 145 ? 5.974 18.848 -6.715 1.00 43.12 145 SER A O 1
ATOM 1156 N N . LEU A 1 146 ? 5.458 16.684 -6.314 1.00 44.00 146 LEU A N 1
ATOM 1157 C CA . LEU A 1 146 ? 6.691 16.253 -5.636 1.00 44.00 146 LEU A CA 1
ATOM 1158 C C . LEU A 1 146 ? 7.934 16.249 -6.554 1.00 44.00 146 LEU A C 1
ATOM 1160 O O . LEU A 1 146 ? 9.049 16.070 -6.064 1.00 44.00 146 LEU A O 1
ATOM 1164 N N . ILE A 1 147 ? 7.772 16.542 -7.855 1.00 47.66 147 ILE A N 1
ATOM 1165 C CA . ILE A 1 147 ? 8.852 16.854 -8.810 1.00 47.66 147 ILE A CA 1
ATOM 1166 C C . ILE A 1 147 ? 9.851 17.861 -8.216 1.00 47.66 147 ILE A C 1
ATOM 1168 O O . ILE A 1 147 ? 11.036 17.790 -8.521 1.00 47.66 147 ILE A O 1
ATOM 1172 N N . ASN A 1 148 ? 9.414 18.749 -7.318 1.00 42.22 148 ASN A N 1
ATOM 1173 C CA . ASN A 1 148 ? 10.280 19.755 -6.700 1.00 42.22 148 ASN A CA 1
ATOM 1174 C C . ASN A 1 148 ? 11.390 19.187 -5.792 1.00 42.22 148 ASN A C 1
ATOM 1176 O O . ASN A 1 148 ? 12.306 19.930 -5.445 1.00 42.22 148 ASN A O 1
ATOM 1180 N N . THR A 1 149 ? 11.325 17.913 -5.387 1.00 47.09 149 THR A N 1
ATOM 1181 C CA . THR A 1 149 ? 12.327 17.301 -4.493 1.00 47.09 149 THR A CA 1
ATOM 1182 C C . THR A 1 149 ? 13.416 16.537 -5.251 1.00 47.09 149 THR A C 1
ATOM 1184 O O . THR A 1 149 ? 14.534 16.422 -4.752 1.00 47.09 149 THR A O 1
ATOM 1187 N N . ILE A 1 150 ? 13.137 16.051 -6.466 1.00 53.75 150 ILE A N 1
ATOM 1188 C CA . ILE A 1 150 ? 14.114 15.311 -7.276 1.00 53.75 150 ILE A CA 1
ATOM 1189 C C . ILE A 1 150 ? 14.623 16.218 -8.399 1.00 53.75 150 ILE A C 1
ATOM 1191 O O . ILE A 1 150 ? 13.897 16.552 -9.332 1.00 53.75 150 ILE A O 1
ATOM 1195 N N . ASN A 1 151 ? 15.903 16.591 -8.332 1.00 59.12 151 ASN A N 1
ATOM 1196 C CA . ASN A 1 151 ? 16.561 17.344 -9.397 1.00 59.12 151 ASN A CA 1
ATOM 1197 C C . ASN A 1 151 ? 16.891 16.419 -10.573 1.00 59.12 151 ASN A C 1
ATOM 1199 O O . ASN A 1 151 ? 17.930 15.760 -10.590 1.00 59.12 151 ASN A O 1
ATOM 1203 N N . TYR A 1 152 ? 16.023 16.403 -11.580 1.00 64.12 152 TYR A N 1
ATOM 1204 C CA . TYR A 1 152 ? 16.329 15.767 -12.856 1.00 64.12 152 TYR A CA 1
ATOM 1205 C C . TYR A 1 152 ? 17.298 16.656 -13.642 1.00 64.12 152 TYR A C 1
ATOM 1207 O O . TYR A 1 152 ? 17.020 17.827 -13.905 1.00 64.12 152 TYR A O 1
ATOM 1215 N N . GLY A 1 153 ? 18.462 16.113 -14.002 1.00 61.38 153 GLY A N 1
ATOM 1216 C CA . GLY A 1 153 ? 19.401 16.810 -14.879 1.00 61.38 153 GLY A CA 1
ATOM 1217 C C . GLY A 1 153 ? 18.782 17.114 -16.250 1.00 61.38 153 GLY A C 1
ATOM 1218 O O . GLY A 1 153 ? 17.834 16.464 -16.682 1.00 61.38 153 GLY A O 1
ATOM 1219 N N . THR A 1 154 ? 19.351 18.071 -16.988 1.00 69.31 154 THR A N 1
ATOM 1220 C CA . THR A 1 154 ? 18.906 18.417 -18.355 1.00 69.31 154 THR A CA 1
ATOM 1221 C C . THR A 1 154 ? 19.335 17.400 -19.422 1.00 69.31 154 THR A C 1
ATOM 1223 O O . THR A 1 154 ? 19.069 17.608 -20.607 1.00 69.31 154 THR A O 1
ATOM 1226 N N . SER A 1 155 ? 20.000 16.311 -19.025 1.00 75.81 155 SER A N 1
ATOM 1227 C CA . SER A 1 155 ? 20.386 15.204 -19.902 1.00 75.81 155 SER A CA 1
ATOM 1228 C C . SER A 1 155 ? 19.155 14.427 -20.386 1.00 75.81 155 SER A C 1
ATOM 1230 O O . SER A 1 155 ? 18.123 14.417 -19.721 1.00 75.81 155 SER A O 1
ATOM 1232 N N . LEU A 1 156 ? 19.253 13.744 -21.533 1.00 69.06 156 LEU A N 1
ATOM 1233 C CA . LEU A 1 156 ? 18.133 12.957 -22.072 1.00 69.06 156 LEU A CA 1
ATOM 1234 C C . LEU A 1 156 ? 17.621 11.880 -21.084 1.00 69.06 156 LEU A C 1
ATOM 1236 O O . LEU A 1 156 ? 16.409 11.781 -20.921 1.00 69.06 156 LEU A O 1
ATOM 1240 N N . PRO A 1 157 ? 18.482 11.139 -20.355 1.00 71.69 157 PRO A N 1
ATOM 1241 C CA . PRO A 1 157 ? 18.041 10.236 -19.287 1.00 71.69 157 PRO A CA 1
ATOM 1242 C C . PRO A 1 157 ? 17.296 10.954 -18.158 1.00 71.69 157 PRO A C 1
ATOM 1244 O O . PRO A 1 157 ? 16.245 10.488 -17.723 1.00 71.69 157 PRO A O 1
ATOM 1247 N N . GLY A 1 158 ? 17.788 12.124 -17.734 1.00 71.75 158 GLY A N 1
ATOM 1248 C CA . GLY A 1 158 ? 17.114 12.957 -16.739 1.00 71.75 158 GLY A CA 1
ATOM 1249 C C . GLY A 1 158 ? 15.735 13.426 -17.208 1.00 71.75 158 GLY A C 1
ATOM 1250 O O . GLY A 1 158 ? 14.776 13.352 -16.447 1.00 71.75 158 GLY A O 1
ATOM 1251 N N . GLN A 1 159 ? 15.605 13.824 -18.476 1.00 73.19 159 GLN A N 1
ATOM 1252 C CA . GLN A 1 159 ? 14.326 14.214 -19.079 1.00 73.19 159 GLN A CA 1
ATOM 1253 C C . GLN A 1 159 ? 13.335 13.046 -19.138 1.00 73.19 159 GLN A C 1
ATOM 1255 O O . GLN A 1 159 ? 12.192 13.212 -18.730 1.00 73.19 159 GLN A O 1
ATOM 1260 N N . ILE A 1 160 ? 13.774 11.860 -19.572 1.00 73.94 160 ILE A N 1
ATOM 1261 C CA . ILE A 1 160 ? 12.945 10.643 -19.608 1.00 73.94 160 ILE A CA 1
ATOM 1262 C C . ILE A 1 160 ? 12.384 10.334 -18.214 1.00 73.94 160 ILE A C 1
ATOM 1264 O O . ILE A 1 160 ? 11.175 10.158 -18.055 1.00 73.94 160 ILE A O 1
ATOM 1268 N N . MET A 1 161 ? 13.247 10.308 -17.196 1.00 77.56 161 MET A N 1
ATOM 1269 C CA . MET A 1 161 ? 12.828 10.007 -15.826 1.00 77.56 161 MET A CA 1
ATOM 1270 C C . MET A 1 161 ? 11.953 11.116 -15.236 1.00 77.56 161 MET A C 1
ATOM 1272 O O . MET A 1 161 ? 10.964 10.820 -14.567 1.00 77.56 161 MET A O 1
ATOM 1276 N N . GLY A 1 162 ? 12.254 12.382 -15.527 1.00 75.06 162 GLY A N 1
ATOM 1277 C CA . GLY A 1 162 ? 11.413 13.515 -15.143 1.00 75.06 162 GLY A CA 1
ATOM 1278 C C . GLY A 1 162 ? 10.005 13.419 -15.734 1.00 75.06 162 GLY A C 1
ATOM 1279 O O . GLY A 1 162 ? 9.026 13.613 -15.014 1.00 75.06 162 GLY A O 1
ATOM 1280 N N . SER A 1 163 ? 9.882 13.041 -17.009 1.00 73.81 163 SER A N 1
ATOM 1281 C CA . SER A 1 163 ? 8.589 12.857 -17.676 1.00 73.81 163 SER A CA 1
ATOM 1282 C C . SER A 1 163 ? 7.798 11.672 -17.113 1.00 73.81 163 SER A C 1
ATOM 1284 O O . SER A 1 163 ? 6.598 11.815 -16.880 1.00 73.81 163 SER A O 1
ATOM 1286 N N . ILE A 1 164 ? 8.440 10.524 -16.833 1.00 76.62 164 ILE A N 1
ATOM 1287 C CA . ILE A 1 164 ? 7.767 9.375 -16.192 1.00 76.62 164 ILE A CA 1
ATOM 1288 C C . ILE A 1 164 ? 7.227 9.785 -14.820 1.00 76.62 164 ILE A C 1
ATOM 1290 O O . ILE A 1 164 ? 6.054 9.560 -14.522 1.00 76.62 164 ILE A O 1
ATOM 1294 N N . ASN A 1 165 ? 8.066 10.412 -13.993 1.00 76.31 165 ASN A N 1
ATOM 1295 C CA . ASN A 1 165 ? 7.666 10.838 -12.656 1.00 76.31 165 ASN A CA 1
ATOM 1296 C C . ASN A 1 165 ? 6.563 11.890 -12.699 1.00 76.31 165 ASN A C 1
ATOM 1298 O O . ASN A 1 165 ? 5.611 11.795 -11.933 1.00 76.31 165 ASN A O 1
ATOM 1302 N N . GLY A 1 166 ? 6.624 12.837 -13.637 1.00 75.69 166 GLY A N 1
ATOM 1303 C CA . GLY A 1 166 ? 5.543 13.793 -13.852 1.00 75.69 166 GLY A CA 1
ATOM 1304 C C . GLY A 1 166 ? 4.220 13.127 -14.228 1.00 75.69 166 GLY A C 1
ATOM 1305 O O . GLY A 1 166 ? 3.176 13.514 -13.704 1.00 75.69 166 GLY A O 1
ATOM 1306 N N . ALA A 1 167 ? 4.251 12.102 -15.085 1.00 74.50 167 ALA A N 1
ATOM 1307 C CA . ALA A 1 167 ? 3.067 11.329 -15.458 1.00 74.50 167 ALA A CA 1
ATOM 1308 C C . ALA A 1 167 ? 2.451 10.581 -14.274 1.00 74.50 167 ALA A C 1
ATOM 1310 O O . ALA A 1 167 ? 1.249 10.698 -14.028 1.00 74.50 167 ALA A O 1
ATOM 1311 N N . VAL A 1 168 ? 3.274 9.859 -13.515 1.00 78.81 168 VAL A N 1
ATOM 1312 C CA . VAL A 1 168 ? 2.827 9.119 -12.330 1.00 78.81 168 VAL A CA 1
ATOM 1313 C C . VAL A 1 168 ? 2.325 10.069 -11.240 1.00 78.81 168 VAL A C 1
ATOM 1315 O O . VAL A 1 168 ? 1.262 9.833 -10.668 1.00 78.81 168 VAL A O 1
ATOM 1318 N N . ASP A 1 169 ? 3.017 11.182 -10.995 1.00 78.12 169 ASP A N 1
ATOM 1319 C CA . ASP A 1 169 ? 2.588 12.189 -10.025 1.00 78.12 169 ASP A CA 1
ATOM 1320 C C . ASP A 1 169 ? 1.218 12.758 -10.385 1.00 78.12 169 ASP A C 1
ATOM 1322 O O . ASP A 1 169 ? 0.344 12.826 -9.526 1.00 78.12 169 ASP A O 1
ATOM 1326 N N . ARG A 1 170 ? 0.973 13.134 -11.647 1.00 73.44 170 ARG A N 1
ATOM 1327 C CA . ARG A 1 170 ? -0.347 13.661 -12.036 1.00 73.44 170 ARG A CA 1
ATOM 1328 C C . ARG A 1 170 ? -1.469 12.640 -11.865 1.00 73.44 170 ARG A C 1
ATOM 1330 O O . ARG A 1 170 ? -2.580 13.045 -11.534 1.00 73.44 170 ARG A O 1
ATOM 1337 N N . ILE A 1 171 ? -1.195 11.346 -12.037 1.00 77.19 171 ILE A N 1
ATOM 1338 C CA . ILE A 1 171 ? -2.165 10.282 -11.734 1.00 77.19 171 ILE A CA 1
ATOM 1339 C C . ILE A 1 171 ? -2.509 10.281 -10.242 1.00 77.19 171 ILE A C 1
ATOM 1341 O O . ILE A 1 171 ? -3.684 10.273 -9.889 1.00 77.19 171 ILE A O 1
ATOM 1345 N N . VAL A 1 172 ? -1.506 10.339 -9.366 1.00 77.56 172 VAL A N 1
ATOM 1346 C CA . VAL A 1 172 ? -1.723 10.421 -7.913 1.00 77.56 172 VAL A CA 1
ATOM 1347 C C . VAL A 1 172 ? -2.528 11.674 -7.550 1.00 77.56 172 VAL A C 1
ATOM 1349 O O . VAL A 1 172 ? -3.489 11.604 -6.785 1.00 77.56 172 VAL A O 1
ATOM 1352 N N . GLN A 1 173 ? -2.175 12.821 -8.137 1.00 77.31 173 GLN A N 1
ATOM 1353 C CA . GLN A 1 173 ? -2.862 14.096 -7.911 1.00 77.31 173 GLN A CA 1
ATOM 1354 C C . GLN A 1 173 ? -4.321 14.065 -8.383 1.00 77.31 173 GLN A C 1
ATOM 1356 O O . GLN A 1 173 ? -5.188 14.614 -7.709 1.00 77.31 173 GLN A O 1
ATOM 1361 N N . LEU A 1 174 ? -4.618 13.393 -9.502 1.00 72.56 174 LEU A N 1
ATOM 1362 C CA . LEU A 1 174 ? -5.984 13.244 -10.016 1.00 72.56 174 LEU A CA 1
ATOM 1363 C C . LEU A 1 174 ? -6.921 12.624 -8.973 1.00 72.56 174 LEU A C 1
ATOM 1365 O O . LEU A 1 174 ? -8.087 13.003 -8.887 1.00 72.56 174 LEU A O 1
ATOM 1369 N N . TYR A 1 175 ? -6.403 11.689 -8.179 1.00 76.88 175 TYR A N 1
ATOM 1370 C CA . TYR A 1 175 ? -7.191 10.954 -7.200 1.00 76.88 175 TYR A CA 1
ATOM 1371 C C . TYR A 1 175 ? -7.106 11.519 -5.785 1.00 76.88 175 TYR A C 1
ATOM 1373 O O . TYR A 1 175 ? -7.754 10.971 -4.903 1.00 76.88 175 TYR A O 1
ATOM 1381 N N . GLN A 1 176 ? -6.388 12.622 -5.542 1.00 73.94 176 GLN A N 1
ATOM 1382 C CA . GLN A 1 176 ? -6.196 13.172 -4.191 1.00 73.94 176 GLN A CA 1
ATOM 1383 C C . GLN A 1 176 ? -7.487 13.416 -3.411 1.00 73.94 176 GLN A C 1
ATOM 1385 O O . GLN A 1 176 ? -7.515 13.221 -2.199 1.00 73.94 176 GLN A O 1
ATOM 1390 N N . THR A 1 177 ? -8.567 13.799 -4.090 1.00 67.19 177 THR A N 1
ATOM 1391 C CA . THR A 1 177 ? -9.888 13.991 -3.472 1.00 67.19 177 THR A CA 1
ATOM 1392 C C . THR A 1 177 ? -10.449 12.711 -2.844 1.00 67.19 177 THR A C 1
ATOM 1394 O O . THR A 1 177 ? -11.308 12.781 -1.971 1.00 67.19 177 THR A O 1
ATOM 1397 N N . GLY A 1 178 ? -9.944 11.545 -3.253 1.00 67.38 178 GLY A N 1
ATOM 1398 C CA . GLY A 1 178 ? -10.261 10.235 -2.701 1.00 67.38 178 GLY A CA 1
ATOM 1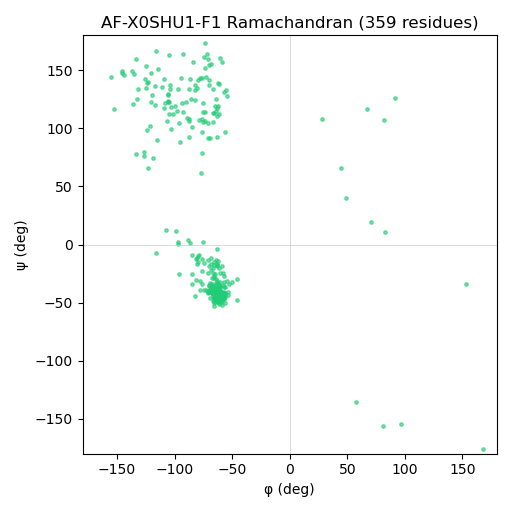399 C C . GLY A 1 178 ? -9.420 9.821 -1.493 1.00 67.38 178 GLY A C 1
ATOM 1400 O O . GLY A 1 178 ? -9.641 8.718 -1.006 1.00 67.38 178 GLY A O 1
ATOM 1401 N N . ARG A 1 179 ? -8.487 10.646 -0.984 1.00 71.88 179 ARG A N 1
ATOM 1402 C CA . ARG A 1 179 ? -7.665 10.293 0.198 1.00 71.88 179 ARG A CA 1
ATOM 1403 C C . ARG A 1 179 ? -8.491 9.960 1.446 1.00 71.88 179 ARG A C 1
ATOM 1405 O O . ARG A 1 179 ? -8.060 9.134 2.238 1.00 71.88 179 ARG A O 1
ATOM 1412 N N . ASN A 1 180 ? -9.702 10.509 1.558 1.00 66.75 180 ASN A N 1
ATOM 1413 C CA . ASN A 1 180 ? -10.655 10.190 2.630 1.00 66.75 180 ASN A CA 1
ATOM 1414 C C . ASN A 1 180 ? -11.208 8.750 2.536 1.00 66.75 180 ASN A C 1
ATOM 1416 O O . ASN A 1 180 ? -11.839 8.268 3.465 1.00 66.75 180 ASN A O 1
ATOM 1420 N N . ALA A 1 181 ? -10.973 8.052 1.421 1.00 71.81 181 ALA A N 1
ATOM 1421 C CA . ALA A 1 181 ? -11.268 6.635 1.232 1.00 71.81 181 ALA A CA 1
ATOM 1422 C C . ALA A 1 181 ? -9.994 5.897 0.760 1.00 71.81 181 ALA A C 1
ATOM 1424 O O . ALA A 1 181 ? -9.874 5.566 -0.428 1.00 71.81 181 ALA A O 1
ATOM 1425 N N . PRO A 1 182 ? -9.036 5.624 1.668 1.00 74.56 182 PRO A N 1
ATOM 1426 C CA . PRO A 1 182 ? -7.703 5.095 1.360 1.00 74.56 182 PRO A CA 1
ATOM 1427 C C . PRO A 1 182 ? -7.655 3.919 0.379 1.00 74.56 182 PRO A C 1
ATOM 1429 O O . PRO A 1 182 ? -6.900 3.950 -0.593 1.00 74.56 182 PRO A O 1
ATOM 1432 N N . ALA A 1 183 ? -8.500 2.905 0.584 1.00 73.69 183 ALA A N 1
ATOM 1433 C CA . ALA A 1 183 ? -8.566 1.729 -0.283 1.00 73.69 183 ALA A CA 1
ATOM 1434 C C . ALA A 1 183 ? -8.949 2.093 -1.728 1.00 73.69 183 ALA A C 1
ATOM 1436 O O . ALA A 1 183 ? -8.357 1.595 -2.688 1.00 73.69 183 ALA A O 1
ATOM 1437 N N . SER A 1 184 ? -9.911 3.006 -1.890 1.00 78.38 184 SER A N 1
ATOM 1438 C CA . SER A 1 184 ? -10.336 3.488 -3.208 1.00 78.38 184 SER A CA 1
ATOM 1439 C C . SER A 1 184 ? -9.259 4.355 -3.855 1.00 78.38 184 SER A C 1
ATOM 1441 O O . SER A 1 184 ? -8.995 4.213 -5.046 1.00 78.38 184 SER A O 1
ATOM 1443 N N . PHE A 1 185 ? -8.601 5.219 -3.079 1.00 83.62 185 PHE A N 1
ATOM 1444 C CA . PHE A 1 185 ? -7.486 6.030 -3.562 1.00 83.62 185 PHE A CA 1
ATOM 1445 C C . PHE A 1 185 ? -6.340 5.171 -4.103 1.00 83.62 185 PHE A C 1
ATOM 1447 O O . PHE A 1 185 ? -5.908 5.364 -5.239 1.00 83.62 185 PHE A O 1
ATOM 1454 N N . ILE A 1 186 ? -5.879 4.198 -3.314 1.00 84.69 186 ILE A N 1
ATOM 1455 C CA . ILE A 1 186 ? -4.790 3.295 -3.695 1.00 84.69 186 ILE A CA 1
ATOM 1456 C C . ILE A 1 186 ? -5.158 2.531 -4.968 1.00 84.69 186 ILE A C 1
ATOM 1458 O O . ILE A 1 186 ? -4.384 2.533 -5.925 1.00 84.69 186 ILE A O 1
ATOM 1462 N N . ASN A 1 187 ? -6.357 1.949 -5.030 1.00 84.81 187 ASN A N 1
ATOM 1463 C CA . ASN A 1 187 ? -6.812 1.212 -6.209 1.00 84.81 187 ASN A CA 1
ATOM 1464 C C . ASN A 1 187 ? -6.889 2.106 -7.463 1.00 84.81 187 ASN A C 1
ATOM 1466 O O . ASN A 1 187 ? -6.452 1.718 -8.548 1.00 84.81 187 ASN A O 1
ATOM 1470 N N . ASN A 1 188 ? -7.366 3.343 -7.318 1.00 83.88 188 ASN A N 1
ATOM 1471 C CA . ASN A 1 188 ? -7.404 4.303 -8.419 1.00 83.88 188 ASN A CA 1
ATOM 1472 C C . ASN A 1 188 ? -5.996 4.672 -8.912 1.00 83.88 188 ASN A C 1
ATOM 1474 O O . ASN A 1 188 ? -5.757 4.702 -10.121 1.00 83.88 188 ASN A O 1
ATOM 1478 N N . CYS A 1 189 ? -5.043 4.879 -8.000 1.00 86.00 189 CYS A N 1
ATOM 1479 C CA . CYS A 1 189 ? -3.640 5.111 -8.344 1.00 86.00 189 CYS A CA 1
ATOM 1480 C C . CYS A 1 189 ? -3.029 3.909 -9.083 1.00 86.00 189 CYS A C 1
ATOM 1482 O O . CYS A 1 189 ? -2.418 4.087 -10.138 1.00 86.00 189 CYS A O 1
ATOM 1484 N N . ILE A 1 190 ? -3.252 2.684 -8.593 1.00 89.38 190 ILE A N 1
ATOM 1485 C CA . ILE A 1 190 ? -2.803 1.440 -9.242 1.00 89.38 190 ILE A CA 1
ATOM 1486 C C . ILE A 1 190 ? -3.402 1.321 -10.647 1.00 89.38 190 ILE A C 1
ATOM 1488 O O . ILE A 1 190 ? -2.688 1.053 -11.615 1.00 89.38 190 ILE A O 1
ATOM 1492 N N . THR A 1 191 ? -4.707 1.556 -10.775 1.00 87.19 191 THR A N 1
ATOM 1493 C CA . THR A 1 191 ? -5.425 1.516 -12.053 1.00 87.19 191 THR A CA 1
ATOM 1494 C C . THR A 1 191 ? -4.870 2.552 -13.027 1.00 87.19 191 THR A C 1
ATOM 1496 O O . THR A 1 191 ? -4.614 2.227 -14.186 1.00 87.19 191 THR A O 1
ATOM 1499 N N . GLY A 1 192 ? -4.607 3.774 -12.561 1.00 82.69 192 GLY A N 1
ATOM 1500 C CA . GLY A 1 192 ? -3.996 4.821 -13.373 1.00 82.69 192 GLY A CA 1
ATOM 1501 C C . GLY A 1 192 ? -2.582 4.462 -13.838 1.00 82.69 192 GLY A C 1
ATOM 1502 O O . GLY A 1 192 ? -2.268 4.631 -15.014 1.00 82.69 192 GLY A O 1
ATOM 1503 N N . VAL A 1 193 ? -1.743 3.900 -12.961 1.00 86.69 193 VAL A N 1
ATOM 1504 C CA . VAL A 1 193 ? -0.398 3.418 -13.327 1.00 86.69 193 VAL A CA 1
ATOM 1505 C C . VAL A 1 193 ? -0.474 2.279 -14.347 1.00 86.69 193 VAL A C 1
ATOM 1507 O O . VAL A 1 193 ? 0.296 2.257 -15.307 1.00 86.69 193 VAL A O 1
ATOM 1510 N N . ARG A 1 194 ? -1.413 1.339 -14.188 1.00 89.50 194 ARG A N 1
ATOM 1511 C CA . ARG A 1 194 ? -1.632 0.254 -15.159 1.00 89.50 194 ARG A CA 1
ATOM 1512 C C . ARG A 1 194 ? -2.129 0.783 -16.508 1.00 89.50 194 ARG A C 1
ATOM 1514 O O . ARG A 1 194 ? -1.676 0.293 -17.540 1.00 89.50 194 ARG A O 1
ATOM 1521 N N . ALA A 1 195 ? -2.994 1.798 -16.515 1.00 83.19 195 ALA A N 1
ATOM 1522 C CA . ALA A 1 195 ? -3.442 2.463 -17.736 1.00 83.19 195 ALA A CA 1
ATOM 1523 C C . ALA A 1 195 ? -2.283 3.176 -18.451 1.00 83.19 195 ALA A C 1
ATOM 1525 O O . ALA A 1 195 ? -2.113 2.997 -19.654 1.00 83.19 195 ALA A O 1
ATOM 1526 N N . LEU A 1 196 ? -1.436 3.895 -17.706 1.00 82.38 196 LEU A N 1
ATOM 1527 C CA . LEU A 1 196 ? -0.224 4.518 -18.242 1.00 82.38 196 LEU A CA 1
ATOM 1528 C C . LEU A 1 196 ? 0.755 3.471 -18.787 1.00 82.38 196 LEU A C 1
ATOM 1530 O O . LEU A 1 196 ? 1.290 3.632 -19.872 1.00 82.38 196 LEU A O 1
ATOM 1534 N N . LYS A 1 197 ? 0.971 2.353 -18.089 1.00 87.31 197 LYS A N 1
ATOM 1535 C CA . LYS A 1 197 ? 1.793 1.245 -18.606 1.00 87.31 197 LYS A CA 1
ATOM 1536 C C . LYS A 1 197 ? 1.273 0.741 -19.956 1.00 87.31 197 LYS A C 1
ATOM 1538 O O . LYS A 1 197 ? 2.075 0.464 -20.843 1.00 87.31 197 LYS A O 1
ATOM 1543 N N . ALA A 1 198 ? -0.047 0.624 -20.108 1.00 84.62 198 ALA A N 1
ATOM 1544 C CA . ALA A 1 198 ? -0.682 0.093 -21.311 1.00 84.62 198 ALA A CA 1
ATOM 1545 C C . ALA A 1 198 ? -0.536 0.997 -22.550 1.00 84.62 198 ALA A C 1
ATOM 1547 O O . ALA A 1 198 ? -0.721 0.508 -23.664 1.00 84.62 198 ALA A O 1
ATOM 1548 N N . THR A 1 199 ? -0.180 2.279 -22.394 1.00 78.31 199 THR A N 1
ATOM 1549 C CA . THR A 1 199 ? 0.114 3.159 -23.541 1.00 78.31 199 THR A CA 1
ATOM 1550 C C . THR A 1 199 ? 1.487 2.895 -24.154 1.00 78.31 199 THR A C 1
ATOM 1552 O O . THR A 1 199 ? 1.764 3.367 -25.253 1.00 78.31 199 THR A O 1
ATOM 1555 N N . PHE A 1 200 ? 2.347 2.132 -23.474 1.00 80.50 200 PHE A N 1
ATOM 1556 C CA . PHE A 1 200 ? 3.708 1.839 -23.909 1.00 80.50 200 PHE A CA 1
ATOM 1557 C C . PHE A 1 200 ? 3.916 0.349 -24.180 1.00 80.50 200 PHE A C 1
ATOM 1559 O O . PHE A 1 200 ? 3.124 -0.509 -23.796 1.00 80.50 200 PHE A O 1
ATOM 1566 N N . SER A 1 201 ? 5.030 0.024 -24.834 1.00 76.56 201 SER A N 1
ATOM 1567 C CA . SER A 1 201 ? 5.438 -1.356 -25.093 1.00 76.56 201 SER A CA 1
ATOM 1568 C C . SER A 1 201 ? 6.913 -1.580 -24.759 1.00 76.56 201 SER A C 1
ATOM 1570 O O . SER A 1 201 ? 7.704 -0.638 -24.655 1.00 76.56 201 SER A O 1
ATOM 1572 N N . GLY A 1 202 ? 7.276 -2.848 -24.550 1.00 78.31 202 GLY A N 1
ATOM 1573 C CA . GLY A 1 202 ? 8.646 -3.269 -24.263 1.00 78.31 202 GLY A CA 1
ATOM 1574 C C . GLY A 1 202 ? 9.245 -2.594 -23.026 1.00 78.31 202 GLY A C 1
ATOM 1575 O O . GLY A 1 202 ? 8.609 -2.484 -21.980 1.00 78.31 202 GLY A O 1
ATOM 1576 N N . VAL A 1 203 ? 10.491 -2.140 -23.156 1.00 73.00 203 VAL A N 1
ATOM 1577 C CA . VAL A 1 203 ? 11.290 -1.590 -22.049 1.00 73.00 203 VAL A CA 1
ATOM 1578 C C . VAL A 1 203 ? 10.663 -0.320 -21.448 1.00 73.00 203 VAL A C 1
ATOM 1580 O O . VAL A 1 203 ? 10.710 -0.122 -20.239 1.00 73.00 203 VAL A O 1
ATOM 1583 N N . ASN A 1 204 ? 9.988 0.497 -22.258 1.00 76.44 204 ASN A N 1
ATOM 1584 C CA . ASN A 1 204 ? 9.338 1.723 -21.787 1.00 76.44 204 ASN A CA 1
ATOM 1585 C C . ASN A 1 204 ? 8.159 1.424 -20.845 1.00 76.44 204 ASN A C 1
ATOM 1587 O O . ASN A 1 204 ? 8.005 2.074 -19.812 1.00 76.44 204 ASN A O 1
ATOM 1591 N N . ALA A 1 205 ? 7.367 0.391 -21.157 1.00 83.00 205 ALA A N 1
ATOM 1592 C CA . ALA A 1 205 ? 6.291 -0.074 -20.279 1.00 83.00 205 ALA A CA 1
ATOM 1593 C C . ALA A 1 205 ? 6.836 -0.612 -18.944 1.00 83.00 205 ALA A C 1
ATOM 1595 O O . ALA A 1 205 ? 6.223 -0.414 -17.893 1.00 83.00 205 ALA A O 1
ATOM 1596 N N . ASN A 1 206 ? 8.007 -1.253 -18.976 1.00 87.38 206 ASN A N 1
ATOM 1597 C CA . ASN A 1 206 ? 8.684 -1.759 -17.785 1.00 87.38 206 ASN A CA 1
ATOM 1598 C C . ASN A 1 206 ? 9.137 -0.617 -16.863 1.00 87.38 206 ASN 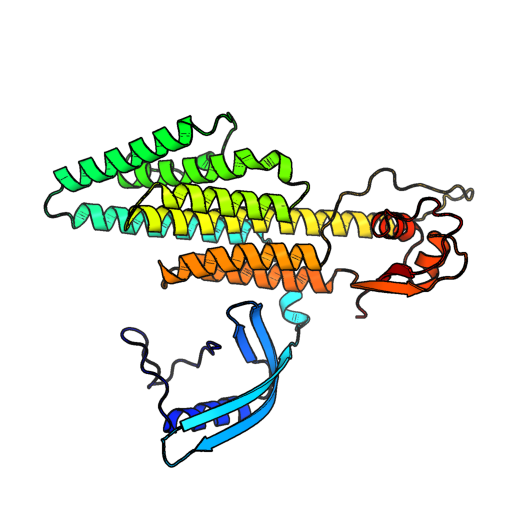A C 1
ATOM 1600 O O . ASN A 1 206 ? 8.848 -0.667 -15.669 1.00 87.38 206 ASN A O 1
ATOM 1604 N N . TYR A 1 207 ? 9.761 0.438 -17.402 1.00 84.19 207 TYR A N 1
ATOM 1605 C CA . TYR A 1 207 ? 10.178 1.605 -16.611 1.00 84.19 207 TYR A CA 1
ATOM 1606 C C . TYR A 1 207 ? 9.002 2.317 -15.947 1.00 84.19 207 TYR A C 1
ATOM 1608 O O . TYR A 1 207 ? 9.052 2.611 -14.753 1.00 84.19 207 TYR A O 1
ATOM 1616 N N . VAL A 1 208 ? 7.920 2.536 -16.699 1.00 83.94 208 VAL A N 1
ATOM 1617 C CA . VAL A 1 208 ? 6.682 3.120 -16.168 1.00 83.94 208 VAL A CA 1
ATOM 1618 C C . VAL A 1 208 ? 6.118 2.268 -15.036 1.00 83.94 208 VAL A C 1
ATOM 1620 O O . VAL A 1 208 ? 5.686 2.806 -14.020 1.00 83.94 208 VAL A O 1
ATOM 1623 N N . HIS A 1 209 ? 6.129 0.943 -15.182 1.00 90.12 209 HIS A N 1
ATOM 1624 C CA . HIS A 1 209 ? 5.587 0.055 -14.163 1.00 90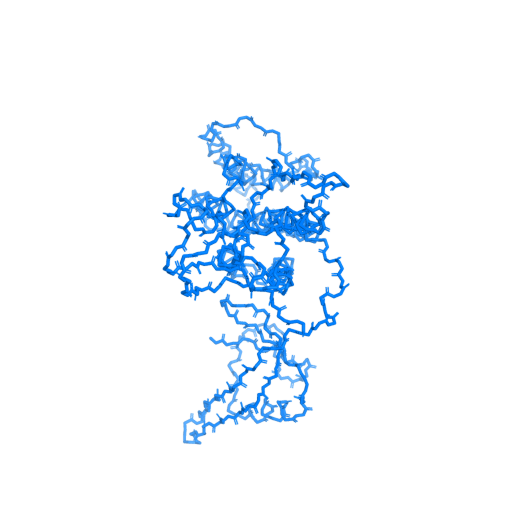.12 209 HIS A CA 1
ATOM 1625 C C . HIS A 1 209 ? 6.433 0.037 -12.890 1.00 90.12 209 HIS A C 1
ATOM 1627 O O . HIS A 1 209 ? 5.874 0.157 -11.805 1.00 90.12 209 HIS A O 1
ATOM 1633 N N . VAL A 1 210 ? 7.759 -0.069 -13.006 1.00 89.06 210 VAL A N 1
ATOM 1634 C CA . VAL A 1 210 ? 8.684 -0.071 -11.859 1.00 89.06 210 VAL A CA 1
ATOM 1635 C C . VAL A 1 210 ? 8.595 1.257 -11.098 1.00 89.06 210 VAL A C 1
ATOM 1637 O O . VAL A 1 210 ? 8.365 1.253 -9.887 1.00 89.06 210 VAL A O 1
ATOM 1640 N N . MET A 1 211 ? 8.653 2.393 -11.803 1.00 85.50 211 MET A N 1
ATOM 1641 C CA . MET A 1 211 ? 8.507 3.720 -11.185 1.00 85.50 211 MET A CA 1
ATOM 1642 C C . MET A 1 211 ? 7.124 3.951 -10.591 1.00 85.50 211 MET A C 1
ATOM 1644 O O . MET A 1 211 ? 7.003 4.409 -9.456 1.00 85.50 211 MET A O 1
ATOM 1648 N N . GLY A 1 212 ? 6.075 3.621 -11.345 1.00 86.44 212 GLY A N 1
ATOM 1649 C CA . GLY A 1 212 ? 4.698 3.759 -10.892 1.00 86.44 212 GLY A CA 1
ATOM 1650 C C . GLY A 1 212 ? 4.432 2.951 -9.626 1.00 86.44 212 GLY A C 1
ATOM 1651 O O . GLY A 1 212 ? 3.822 3.462 -8.694 1.00 86.44 212 GLY A O 1
ATOM 1652 N N . SER A 1 213 ? 4.962 1.729 -9.552 1.00 91.31 213 SER A N 1
ATOM 1653 C CA . SER A 1 213 ? 4.838 0.865 -8.372 1.00 91.31 213 SER A CA 1
ATOM 1654 C C . SER A 1 213 ? 5.548 1.452 -7.158 1.00 91.31 213 SER A C 1
ATOM 1656 O O . SER A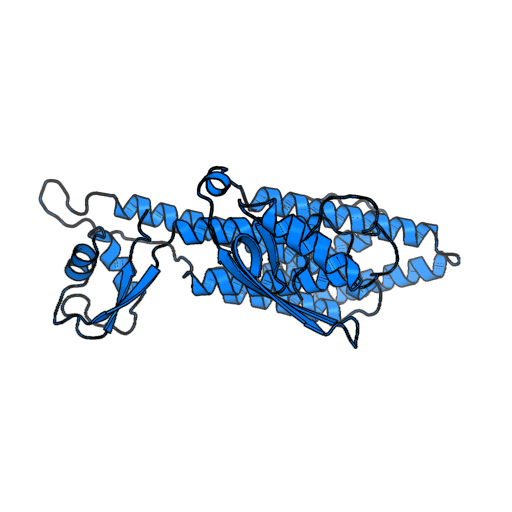 1 213 ? 4.952 1.531 -6.086 1.00 91.31 213 SER A O 1
ATOM 1658 N N . SER A 1 214 ? 6.782 1.933 -7.333 1.00 89.44 214 SER A N 1
ATOM 1659 C CA . SER A 1 214 ? 7.535 2.571 -6.249 1.00 89.44 214 SER A CA 1
ATOM 1660 C C . SER A 1 214 ? 6.854 3.846 -5.741 1.00 89.44 214 SER A C 1
ATOM 1662 O O . SER A 1 214 ? 6.815 4.103 -4.536 1.00 89.44 214 SER A O 1
ATOM 1664 N N . ARG A 1 215 ? 6.245 4.633 -6.637 1.00 86.75 215 ARG A N 1
ATOM 1665 C CA . ARG A 1 215 ? 5.507 5.831 -6.231 1.00 86.75 215 ARG A CA 1
ATOM 1666 C C . ARG A 1 215 ? 4.197 5.508 -5.516 1.00 86.75 215 ARG A C 1
ATOM 1668 O O . ARG A 1 215 ? 3.869 6.157 -4.527 1.00 86.75 215 ARG A O 1
ATOM 1675 N N . VAL A 1 216 ? 3.448 4.517 -5.993 1.00 89.25 216 VAL A N 1
ATOM 1676 C CA . VAL A 1 216 ? 2.226 4.065 -5.311 1.00 89.25 216 VAL A CA 1
ATOM 1677 C C . VAL A 1 216 ? 2.559 3.533 -3.916 1.00 89.25 216 VAL A C 1
ATOM 1679 O O . VAL A 1 216 ? 1.827 3.832 -2.978 1.00 89.25 216 VAL A O 1
ATOM 1682 N N . ALA A 1 217 ? 3.684 2.827 -3.756 1.00 90.19 217 ALA A N 1
ATOM 1683 C CA . ALA A 1 217 ? 4.181 2.395 -2.449 1.00 90.19 217 ALA A CA 1
ATOM 1684 C C . ALA A 1 217 ? 4.417 3.582 -1.502 1.00 90.19 217 ALA A C 1
ATOM 1686 O O . ALA A 1 217 ? 3.992 3.550 -0.349 1.00 90.19 217 ALA A O 1
ATOM 1687 N N . TYR A 1 218 ? 5.021 4.658 -2.011 1.00 88.19 218 TYR A N 1
ATOM 1688 C CA . TYR A 1 218 ? 5.218 5.889 -1.250 1.00 88.19 218 TYR A CA 1
ATOM 1689 C C . TYR A 1 218 ? 3.914 6.543 -0.794 1.00 88.19 218 TYR A C 1
ATOM 1691 O O . TYR A 1 218 ? 3.771 6.876 0.382 1.00 88.19 218 TYR A O 1
ATOM 1699 N N . GLU A 1 219 ? 2.939 6.677 -1.688 1.00 85.38 219 GLU A N 1
ATOM 1700 C CA . GLU A 1 219 ? 1.643 7.261 -1.330 1.00 85.38 219 GLU A CA 1
ATOM 1701 C C . GLU A 1 219 ? 0.850 6.380 -0.364 1.00 85.38 219 GLU A C 1
ATOM 1703 O O . GLU A 1 219 ? 0.203 6.893 0.548 1.00 85.38 219 GLU A O 1
ATOM 1708 N N . ALA A 1 220 ? 0.930 5.058 -0.526 1.00 88.81 220 ALA A N 1
ATOM 1709 C CA . ALA A 1 220 ? 0.345 4.120 0.418 1.00 88.81 220 ALA A CA 1
ATOM 1710 C C . ALA A 1 220 ? 0.967 4.285 1.807 1.00 88.81 220 ALA A C 1
ATOM 1712 O O . ALA A 1 220 ? 0.237 4.355 2.792 1.00 88.81 220 ALA A O 1
ATOM 1713 N N . GLY A 1 221 ? 2.293 4.428 1.885 1.00 87.19 221 GLY A N 1
ATOM 1714 C CA . GLY A 1 221 ? 2.975 4.688 3.147 1.00 87.19 221 GLY A CA 1
ATOM 1715 C C . GLY A 1 221 ? 2.517 5.982 3.819 1.00 87.19 221 GLY A C 1
ATOM 1716 O O . GLY A 1 221 ? 2.227 5.979 5.010 1.00 87.19 221 GLY A O 1
ATOM 1717 N N . ALA A 1 222 ? 2.357 7.062 3.051 1.00 84.56 222 ALA A N 1
ATOM 1718 C CA . ALA A 1 222 ? 1.856 8.331 3.575 1.00 84.56 222 ALA A CA 1
ATOM 1719 C C . ALA A 1 222 ? 0.439 8.228 4.150 1.00 84.56 222 ALA A C 1
ATOM 1721 O O . ALA A 1 222 ? 0.160 8.805 5.196 1.00 84.56 222 ALA A O 1
ATOM 1722 N N . ILE A 1 223 ? -0.446 7.484 3.489 1.00 85.75 223 ILE A N 1
ATOM 1723 C CA . ILE A 1 223 ? -1.830 7.316 3.946 1.00 85.75 223 ILE A CA 1
ATOM 1724 C C . ILE A 1 223 ? -1.913 6.411 5.174 1.00 85.75 223 ILE A C 1
ATOM 1726 O O . ILE A 1 223 ? -2.694 6.688 6.079 1.00 85.75 223 ILE A O 1
ATOM 1730 N N . LEU A 1 224 ? -1.108 5.349 5.222 1.00 87.06 224 LEU A N 1
ATOM 1731 C CA . LEU A 1 224 ? -1.032 4.467 6.386 1.00 87.06 224 LEU A CA 1
ATOM 1732 C C . LEU A 1 224 ? -0.490 5.206 7.617 1.00 87.06 224 LEU A C 1
ATOM 1734 O O . LEU A 1 224 ? -0.987 4.993 8.718 1.00 87.06 224 LEU A O 1
ATOM 1738 N N . GLU A 1 225 ? 0.497 6.086 7.435 1.00 85.75 225 GLU A N 1
ATOM 1739 C CA . GLU A 1 225 ? 1.051 6.897 8.524 1.00 85.75 225 GLU A CA 1
ATOM 1740 C C . GLU A 1 225 ? 0.072 7.982 9.001 1.00 85.75 225 GLU A C 1
ATOM 1742 O O . GLU A 1 225 ? -0.101 8.170 10.205 1.00 85.75 225 GLU A O 1
ATOM 1747 N N . GLU A 1 226 ? -0.630 8.644 8.077 1.00 83.06 226 GLU A N 1
ATOM 1748 C CA . GLU A 1 226 ? -1.705 9.596 8.395 1.00 83.06 226 GLU A CA 1
ATOM 1749 C C . GLU A 1 226 ? -2.848 8.923 9.177 1.00 83.06 226 GLU A C 1
ATOM 1751 O O . GLU A 1 226 ? -3.348 9.471 10.159 1.00 83.06 226 GLU A O 1
ATOM 1756 N N . ASP A 1 227 ? -3.229 7.706 8.790 1.00 84.38 227 ASP A N 1
ATOM 1757 C CA . ASP A 1 227 ? -4.254 6.917 9.470 1.00 84.38 227 ASP A CA 1
ATOM 1758 C C . ASP A 1 227 ? -3.821 6.416 10.863 1.00 84.38 227 ASP A C 1
ATOM 1760 O O . ASP A 1 227 ? -4.619 6.478 11.800 1.00 84.38 227 ASP A O 1
ATOM 1764 N N . ASP A 1 228 ? -2.568 5.974 11.041 1.00 84.56 228 ASP A N 1
ATOM 1765 C CA . ASP A 1 228 ? -2.014 5.648 12.368 1.00 84.56 228 ASP A CA 1
ATOM 1766 C C . ASP A 1 228 ? -2.037 6.877 13.288 1.00 84.56 228 ASP A C 1
ATOM 1768 O O . ASP A 1 228 ? -2.480 6.796 14.435 1.00 84.56 228 ASP A O 1
ATOM 1772 N N . GLN A 1 229 ? -1.635 8.046 12.777 1.00 83.38 229 GLN A N 1
ATOM 1773 C CA . GLN A 1 229 ? -1.689 9.287 13.547 1.00 83.38 229 GLN A CA 1
ATOM 1774 C C . GLN A 1 229 ? -3.129 9.650 13.933 1.00 83.38 229 GLN A C 1
ATOM 1776 O O . GLN A 1 229 ? -3.402 9.908 15.105 1.00 83.38 229 GLN A O 1
ATOM 1781 N N . ASN A 1 230 ? -4.069 9.584 12.986 1.00 82.69 230 ASN A N 1
ATOM 1782 C CA . ASN A 1 230 ? -5.487 9.817 13.258 1.00 82.69 230 ASN A CA 1
ATOM 1783 C C . ASN A 1 230 ? -6.022 8.864 14.337 1.00 82.69 230 ASN A C 1
ATOM 1785 O O . ASN A 1 230 ? -6.782 9.282 15.210 1.00 82.69 230 ASN A O 1
ATOM 1789 N N . PHE A 1 231 ? -5.621 7.591 14.314 1.00 81.44 231 PHE A N 1
ATOM 1790 C CA . PHE A 1 231 ? -6.029 6.613 15.322 1.00 81.44 231 PHE A CA 1
ATOM 1791 C C . PHE A 1 231 ? -5.477 6.936 16.715 1.00 81.44 231 PHE A C 1
ATOM 1793 O O . PHE A 1 231 ? -6.214 6.852 17.701 1.00 81.44 231 PHE A O 1
ATOM 1800 N N . ARG A 1 232 ? -4.216 7.365 16.810 1.00 80.88 232 ARG A N 1
ATOM 1801 C CA . ARG A 1 232 ? -3.610 7.804 18.078 1.00 80.88 232 ARG A CA 1
ATOM 1802 C C . ARG A 1 232 ? -4.299 9.031 18.647 1.00 80.88 232 ARG A C 1
ATOM 1804 O O . ARG A 1 232 ? -4.629 9.030 19.829 1.00 80.88 232 ARG A O 1
ATOM 1811 N N . ASP A 1 233 ? -4.589 10.018 17.806 1.00 80.75 233 ASP A N 1
ATOM 1812 C CA . ASP A 1 233 ? -5.299 11.233 18.209 1.00 80.75 233 ASP A CA 1
ATOM 1813 C C . ASP A 1 233 ? -6.703 10.909 18.750 1.00 80.75 233 ASP A C 1
ATOM 1815 O O . ASP A 1 233 ? -7.183 11.540 19.694 1.00 80.75 233 ASP A O 1
ATOM 1819 N N . ILE A 1 234 ? -7.380 9.906 18.173 1.00 78.88 234 ILE A N 1
ATOM 1820 C CA . ILE A 1 234 ? -8.659 9.400 18.691 1.00 78.88 234 ILE A CA 1
ATOM 1821 C C . ILE A 1 234 ? -8.464 8.755 20.065 1.00 78.88 234 ILE A C 1
ATOM 1823 O O . ILE A 1 234 ? -9.217 9.065 20.985 1.00 78.88 234 ILE A O 1
ATOM 1827 N N . LYS A 1 235 ? -7.473 7.868 20.219 1.00 77.31 235 LYS A N 1
ATOM 1828 C CA . LYS A 1 235 ? -7.201 7.173 21.488 1.00 77.31 235 LYS A CA 1
ATOM 1829 C C . LYS A 1 235 ? -6.804 8.141 22.607 1.00 77.31 235 LYS A C 1
ATOM 1831 O O . LYS A 1 235 ? -7.232 7.951 23.742 1.00 77.31 235 LYS A O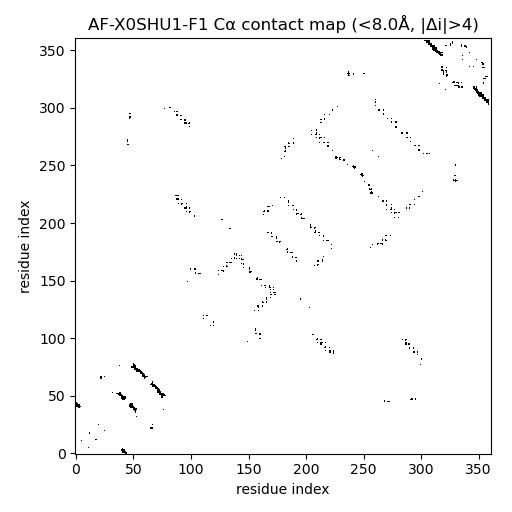 1
ATOM 1836 N N . GLU A 1 236 ? -6.046 9.192 22.299 1.00 77.69 236 GLU A N 1
ATOM 1837 C CA . GLU A 1 236 ? -5.698 10.244 23.259 1.00 77.69 236 GLU A CA 1
ATOM 1838 C C . GLU A 1 236 ? -6.951 10.987 23.741 1.00 77.69 236 GLU A C 1
ATOM 1840 O O . GLU A 1 236 ? -7.187 11.072 24.947 1.00 77.69 236 GLU A O 1
ATOM 1845 N N . LYS A 1 237 ? -7.819 11.415 22.812 1.00 77.12 237 LYS A N 1
ATOM 1846 C CA . LYS A 1 237 ? -9.109 12.045 23.147 1.00 77.12 237 LYS A CA 1
ATOM 1847 C C . LYS A 1 237 ? -10.035 11.110 23.924 1.00 77.12 237 LYS A C 1
ATOM 1849 O O . LYS A 1 237 ? -10.770 11.553 24.798 1.00 77.12 237 LYS A O 1
ATOM 1854 N N . GLU A 1 238 ? -10.007 9.812 23.633 1.00 74.75 238 GLU A N 1
ATOM 1855 C CA . GLU A 1 238 ? -10.776 8.808 24.372 1.00 74.75 238 GLU A CA 1
ATOM 1856 C C . GLU A 1 238 ? -10.316 8.627 25.819 1.00 74.75 238 GLU A C 1
ATOM 1858 O O . GLU A 1 238 ? -11.115 8.183 26.647 1.00 74.75 238 GLU A O 1
ATOM 1863 N N . GLY A 1 239 ? -9.057 8.956 26.117 1.00 72.69 239 GLY A N 1
ATOM 1864 C CA . GLY A 1 239 ? -8.501 8.963 27.467 1.00 72.69 239 GLY A CA 1
ATOM 1865 C C . GLY A 1 239 ? -8.866 10.208 28.282 1.00 72.69 239 GLY A C 1
ATOM 1866 O O . GLY A 1 239 ? -8.627 10.229 29.491 1.00 72.69 239 GLY A O 1
ATOM 1867 N N . GLU A 1 240 ? -9.455 11.236 27.665 1.00 75.38 240 GLU A N 1
ATOM 1868 C CA . GLU A 1 240 ? -9.904 12.433 28.374 1.00 75.38 240 GLU A CA 1
ATOM 1869 C C . GLU A 1 240 ? -11.121 12.161 29.276 1.00 75.38 240 GLU A C 1
ATOM 1871 O O . GLU A 1 240 ? -11.933 11.256 29.069 1.00 75.38 240 GLU A O 1
ATOM 1876 N N . THR A 1 241 ? -11.267 12.977 30.321 1.00 73.38 241 THR A N 1
ATOM 1877 C CA . THR A 1 241 ? -12.424 12.912 31.218 1.00 73.38 241 THR A CA 1
ATOM 1878 C C . THR A 1 241 ? -13.708 13.327 30.497 1.00 73.38 241 THR A C 1
ATOM 1880 O O . THR A 1 241 ? -13.902 14.511 30.211 1.00 73.38 241 THR A O 1
ATOM 1883 N N . ALA A 1 242 ? -14.623 12.371 30.312 1.00 74.75 242 ALA A N 1
ATOM 1884 C CA . ALA A 1 242 ? -15.907 12.591 29.637 1.00 74.75 242 ALA A CA 1
ATOM 1885 C C . ALA A 1 242 ? -16.846 13.577 30.348 1.00 74.75 242 ALA A C 1
ATOM 1887 O O . ALA A 1 242 ? -17.770 14.104 29.729 1.00 74.75 242 ALA A O 1
ATOM 1888 N N . PHE A 1 243 ? -16.619 13.842 31.636 1.00 79.31 243 PHE A N 1
ATOM 1889 C CA . PHE A 1 243 ? -17.436 14.741 32.442 1.00 79.31 243 PHE A CA 1
ATOM 1890 C C . PHE A 1 243 ? -16.574 15.834 33.071 1.00 79.31 243 PHE A C 1
ATOM 1892 O O . PHE A 1 243 ? -15.467 15.576 33.544 1.00 79.31 243 PHE A O 1
ATOM 1899 N N . ASP A 1 244 ? -17.086 17.065 33.084 1.00 80.00 244 ASP A N 1
ATOM 1900 C CA . ASP A 1 244 ? -16.474 18.149 33.848 1.00 80.00 244 ASP A CA 1
ATOM 1901 C C . ASP A 1 244 ? -16.703 17.991 35.365 1.00 80.00 244 ASP A C 1
ATOM 1903 O O . ASP A 1 244 ? -17.459 17.135 35.826 1.00 80.00 244 ASP A O 1
ATOM 1907 N N . ALA A 1 245 ? -16.065 18.851 36.166 1.00 81.50 245 ALA A N 1
ATOM 1908 C CA . ALA A 1 245 ? -16.213 18.844 37.625 1.00 81.50 245 ALA A CA 1
ATOM 1909 C C . ALA A 1 245 ? -17.651 19.133 38.115 1.00 81.50 245 ALA A C 1
ATOM 1911 O O . ALA A 1 245 ? -17.947 18.914 39.288 1.00 81.50 245 ALA A O 1
ATOM 1912 N N . ALA A 1 246 ? -18.533 19.630 37.242 1.00 82.94 246 ALA A N 1
ATOM 1913 C CA . ALA A 1 246 ? -19.946 19.871 37.515 1.00 82.94 246 ALA A CA 1
ATOM 1914 C C . ALA A 1 246 ? -20.854 18.723 37.020 1.00 82.94 246 ALA A C 1
ATOM 1916 O O . ALA A 1 246 ? -22.067 18.791 37.212 1.00 82.94 246 ALA A O 1
ATOM 1917 N N . GLY A 1 247 ? -20.287 17.668 36.422 1.00 78.19 247 GLY A N 1
ATOM 1918 C CA . GLY A 1 247 ? -21.012 16.509 35.902 1.00 78.19 247 GLY A CA 1
ATOM 1919 C C . GLY A 1 247 ? -21.600 16.697 34.500 1.00 78.19 247 GLY A C 1
ATOM 1920 O O . GLY A 1 247 ? -22.387 15.858 34.064 1.00 78.19 247 GLY A O 1
ATOM 1921 N N . ASN A 1 248 ? -21.241 17.760 33.776 1.00 79.88 248 ASN A N 1
ATOM 1922 C CA . ASN A 1 248 ? -21.687 17.946 32.397 1.00 79.88 248 ASN A CA 1
ATOM 1923 C C . ASN A 1 248 ? -20.836 17.110 31.442 1.00 79.88 248 ASN A C 1
ATOM 1925 O O . ASN A 1 248 ? -19.604 17.127 31.516 1.00 79.88 248 ASN A O 1
ATOM 1929 N N . TYR A 1 249 ? -21.503 16.422 30.515 1.00 78.25 249 TYR A N 1
ATOM 1930 C CA . TYR A 1 249 ? -20.842 15.659 29.463 1.00 78.25 249 TYR A CA 1
ATOM 1931 C C . TYR A 1 249 ? -20.096 16.585 28.494 1.00 78.25 249 TYR A C 1
ATOM 1933 O O . TYR A 1 249 ? -20.650 17.584 28.026 1.00 78.25 249 TYR A O 1
ATOM 1941 N N . ARG A 1 250 ? -18.850 16.233 28.172 1.00 75.31 250 ARG A N 1
ATOM 1942 C CA . ARG A 1 250 ? -18.013 16.912 27.179 1.00 75.31 250 ARG A CA 1
ATOM 1943 C C . ARG A 1 250 ? -17.975 16.081 25.896 1.00 75.31 250 ARG A C 1
ATOM 1945 O O . ARG A 1 250 ? -17.224 15.114 25.836 1.00 75.31 250 ARG A O 1
ATOM 1952 N N . PRO A 1 251 ? -18.774 16.411 24.870 1.00 67.88 251 PRO A N 1
ATOM 1953 C CA . PRO A 1 251 ? -18.760 15.655 23.626 1.00 67.88 251 PRO A CA 1
ATOM 1954 C C . PRO A 1 251 ? -17.453 15.883 22.861 1.00 67.88 251 PRO A C 1
ATOM 1956 O O . PRO A 1 251 ? -16.968 17.013 22.767 1.00 67.88 251 PRO A O 1
ATOM 1959 N N . VAL A 1 252 ? -16.923 14.825 22.244 1.00 67.50 252 VAL A N 1
ATOM 1960 C CA . VAL A 1 252 ? -15.824 14.952 21.281 1.00 67.50 252 VAL A CA 1
ATOM 1961 C C . VAL A 1 252 ? -16.418 15.419 19.954 1.00 67.50 252 VAL A C 1
ATOM 1963 O O . VAL A 1 252 ? -17.120 14.677 19.275 1.00 67.50 252 VAL A O 1
ATOM 1966 N N . THR A 1 253 ? -16.186 16.681 19.594 1.00 62.22 253 THR A N 1
ATOM 1967 C CA . THR A 1 253 ? -16.899 17.354 18.494 1.00 62.22 253 THR A CA 1
ATOM 1968 C C . THR A 1 253 ? -16.442 16.946 17.094 1.00 62.22 253 THR A C 1
ATOM 1970 O O . THR A 1 253 ? -17.222 17.063 16.153 1.00 62.22 253 THR A O 1
ATOM 1973 N N . THR A 1 254 ? -15.220 16.428 16.941 1.00 65.75 254 THR A N 1
ATOM 1974 C CA . THR A 1 254 ? -14.698 15.913 15.662 1.00 65.75 254 THR A CA 1
ATOM 1975 C C . THR A 1 254 ? -13.640 14.837 15.900 1.00 65.75 254 THR A C 1
ATOM 1977 O O . THR A 1 254 ? -12.571 15.113 16.459 1.00 65.75 254 THR A O 1
ATOM 1980 N N . LEU A 1 255 ? -13.940 13.619 15.442 1.00 66.25 255 LEU A N 1
ATOM 1981 C CA . LEU A 1 255 ? -13.005 12.496 15.358 1.00 66.25 255 LEU A CA 1
ATOM 1982 C C . LEU A 1 255 ? -12.611 12.297 13.887 1.00 66.25 255 LEU A C 1
ATOM 1984 O O . LEU A 1 255 ? -13.534 12.191 13.065 1.00 66.25 255 LEU A O 1
ATOM 1988 N N . PRO A 1 256 ? -11.307 12.235 13.555 1.00 70.19 256 PRO A N 1
ATOM 1989 C CA . PRO A 1 256 ? -10.869 11.903 12.204 1.00 70.19 256 PRO A CA 1
ATOM 1990 C C . PRO A 1 256 ? -11.385 10.518 11.786 1.00 70.19 256 PRO A C 1
ATOM 1992 O O . PRO A 1 256 ? -11.757 9.687 12.621 1.00 70.19 256 PRO A O 1
ATOM 1995 N N . GLU A 1 257 ? -11.480 10.288 10.480 1.00 73.38 257 GLU A N 1
ATOM 1996 C CA . GLU A 1 257 ? -11.777 8.958 9.949 1.00 73.38 257 GLU A CA 1
ATOM 1997 C C . GLU A 1 257 ? -10.515 8.097 9.998 1.00 73.38 257 GLU A C 1
ATOM 1999 O O . GLU A 1 257 ? -9.403 8.593 9.819 1.00 73.38 257 GLU A O 1
ATOM 2004 N N . THR A 1 258 ? -10.697 6.812 10.289 1.00 78.56 258 THR A N 1
ATOM 2005 C CA . THR A 1 258 ? -9.604 5.841 10.358 1.00 78.56 258 THR A CA 1
ATOM 2006 C C . THR A 1 258 ? -10.020 4.546 9.680 1.00 78.56 258 THR A C 1
ATOM 2008 O O . THR A 1 258 ? -11.200 4.191 9.694 1.00 78.56 258 THR A O 1
ATOM 2011 N N . MET A 1 259 ? -9.054 3.843 9.101 1.00 79.81 259 MET A N 1
ATOM 2012 C CA . MET A 1 259 ? -9.261 2.579 8.404 1.00 79.81 259 MET A CA 1
ATOM 2013 C C . MET A 1 259 ? -9.550 1.436 9.374 1.00 79.81 259 MET A C 1
ATOM 2015 O O . MET A 1 259 ? -8.982 1.329 10.457 1.00 79.81 259 MET A O 1
ATOM 2019 N N . THR A 1 260 ? -10.411 0.517 8.976 1.00 78.06 260 THR A N 1
ATOM 2020 C CA . THR A 1 260 ? -10.551 -0.782 9.637 1.00 78.06 260 THR A CA 1
ATOM 2021 C C . THR A 1 260 ? -9.345 -1.681 9.342 1.00 78.06 260 THR A C 1
ATOM 2023 O O . THR A 1 260 ? -8.590 -1.443 8.399 1.00 78.06 260 THR A O 1
ATOM 2026 N N . ILE A 1 261 ? -9.166 -2.749 10.128 1.00 79.69 261 ILE A N 1
ATOM 2027 C CA . ILE A 1 261 ? -8.114 -3.753 9.873 1.00 79.69 261 ILE A CA 1
ATOM 2028 C C . ILE A 1 261 ? -8.253 -4.339 8.460 1.00 79.69 261 ILE A C 1
ATOM 2030 O O . ILE A 1 261 ? -7.259 -4.450 7.749 1.00 79.69 261 ILE A O 1
ATOM 2034 N N . ASP A 1 262 ? -9.479 -4.638 8.028 1.00 81.38 262 ASP A N 1
ATOM 2035 C CA . ASP A 1 262 ? -9.736 -5.188 6.694 1.00 81.38 262 ASP A CA 1
ATOM 2036 C C . ASP A 1 262 ? -9.330 -4.203 5.584 1.00 81.38 262 ASP A C 1
ATOM 2038 O O . ASP A 1 262 ? -8.763 -4.603 4.569 1.00 81.38 262 ASP A O 1
ATOM 2042 N N . GLU A 1 263 ? -9.571 -2.903 5.777 1.00 81.62 263 GLU A N 1
ATOM 2043 C CA . GLU A 1 263 ? -9.159 -1.861 4.828 1.00 81.62 263 GLU A CA 1
ATOM 2044 C C . GLU A 1 263 ? -7.638 -1.686 4.785 1.00 81.62 263 GLU A C 1
ATOM 2046 O O . GLU A 1 263 ? -7.080 -1.526 3.698 1.00 81.62 263 GLU A O 1
ATOM 2051 N N . LEU A 1 264 ? -6.964 -1.774 5.937 1.00 84.38 264 LEU A N 1
ATOM 2052 C CA . LEU A 1 264 ? -5.502 -1.762 6.030 1.00 84.38 264 LEU A CA 1
ATOM 2053 C C . LEU A 1 264 ? -4.884 -2.950 5.284 1.00 84.38 264 LEU A C 1
ATOM 2055 O O . LEU A 1 264 ? -3.953 -2.782 4.494 1.00 84.38 264 LEU A O 1
ATOM 2059 N N . GLU A 1 265 ? -5.415 -4.153 5.505 1.00 84.75 265 GLU A N 1
ATOM 2060 C CA . GLU A 1 265 ? -4.953 -5.368 4.832 1.00 84.75 265 GLU A CA 1
ATOM 2061 C C . GLU A 1 265 ? -5.229 -5.335 3.331 1.00 84.75 265 GLU A C 1
ATOM 2063 O O . GLU A 1 265 ? -4.375 -5.735 2.536 1.00 84.75 265 GLU A O 1
ATOM 2068 N N . PHE A 1 266 ? -6.395 -4.831 2.929 1.00 85.06 266 PHE A N 1
ATOM 2069 C CA . PHE A 1 266 ? -6.748 -4.676 1.525 1.00 85.06 266 PHE A CA 1
ATOM 2070 C C . PHE A 1 266 ? -5.817 -3.683 0.817 1.00 85.06 266 PHE A C 1
ATOM 2072 O O . PHE A 1 266 ? -5.267 -3.998 -0.241 1.00 85.06 266 PHE A O 1
ATOM 2079 N N . ALA A 1 267 ? -5.585 -2.513 1.418 1.00 86.75 267 ALA A N 1
ATOM 2080 C CA . ALA A 1 267 ? -4.658 -1.509 0.906 1.00 86.75 267 ALA A CA 1
ATOM 2081 C C . ALA A 1 267 ? -3.242 -2.080 0.737 1.00 86.75 267 ALA A C 1
ATOM 2083 O O . ALA A 1 267 ? -2.629 -1.934 -0.324 1.00 86.75 267 ALA A O 1
ATOM 2084 N N . LEU A 1 268 ? -2.744 -2.786 1.756 1.00 89.12 268 LEU A N 1
ATOM 2085 C CA . LEU A 1 268 ? -1.445 -3.449 1.710 1.00 89.12 268 LEU A CA 1
ATOM 2086 C C . LEU A 1 268 ? -1.373 -4.493 0.595 1.00 89.12 268 LEU A C 1
ATOM 2088 O O . LEU A 1 268 ? -0.394 -4.538 -0.150 1.00 89.12 268 LEU A O 1
ATOM 2092 N N . TYR A 1 269 ? -2.398 -5.336 0.481 1.00 88.81 269 TYR A N 1
ATOM 2093 C CA . TYR A 1 269 ? -2.460 -6.399 -0.514 1.00 88.81 269 TYR A CA 1
ATOM 2094 C C . TYR A 1 269 ? -2.376 -5.853 -1.944 1.00 88.81 269 TYR A C 1
ATOM 2096 O O . TYR A 1 269 ? -1.589 -6.358 -2.750 1.00 88.81 269 TYR A O 1
ATOM 2104 N N . GLU A 1 270 ? -3.141 -4.808 -2.257 1.00 88.88 270 GLU A N 1
ATOM 2105 C CA . GLU A 1 270 ? -3.160 -4.199 -3.589 1.00 88.88 270 GLU A CA 1
ATOM 2106 C C . GLU A 1 270 ? -1.795 -3.597 -3.955 1.00 88.88 270 GLU A C 1
ATOM 2108 O O . GLU A 1 270 ? -1.240 -3.880 -5.022 1.00 88.88 270 GLU A O 1
ATOM 2113 N N . VAL A 1 271 ? -1.192 -2.837 -3.036 1.00 90.62 271 VAL A N 1
ATOM 2114 C CA . VAL A 1 271 ? 0.127 -2.220 -3.248 1.00 90.62 271 VAL A CA 1
ATOM 2115 C C . VAL A 1 271 ? 1.208 -3.283 -3.397 1.00 90.62 271 VAL A C 1
ATOM 2117 O O . VAL A 1 271 ? 2.042 -3.199 -4.297 1.00 90.62 271 VAL A O 1
ATOM 2120 N N . ARG A 1 272 ? 1.190 -4.323 -2.560 1.00 89.62 272 ARG A N 1
ATOM 2121 C CA . ARG A 1 272 ? 2.175 -5.408 -2.637 1.00 89.62 272 ARG A CA 1
ATOM 2122 C C . ARG A 1 272 ? 2.014 -6.251 -3.890 1.00 89.62 272 ARG A C 1
ATOM 2124 O O . ARG A 1 272 ? 3.020 -6.684 -4.443 1.00 89.62 272 ARG A O 1
ATOM 2131 N N . THR A 1 273 ? 0.791 -6.444 -4.375 1.00 90.38 273 THR A N 1
ATOM 2132 C CA . THR A 1 273 ? 0.553 -7.087 -5.673 1.00 90.38 273 THR A CA 1
ATOM 2133 C C . THR A 1 273 ? 1.222 -6.286 -6.786 1.00 90.38 273 THR A C 1
ATOM 2135 O O . THR A 1 273 ? 1.990 -6.851 -7.563 1.00 90.38 273 THR A O 1
ATOM 2138 N N . LEU A 1 274 ? 1.027 -4.964 -6.801 1.00 91.56 274 LEU A N 1
ATOM 2139 C CA . LEU A 1 274 ? 1.672 -4.080 -7.769 1.00 91.56 274 LEU A CA 1
ATOM 2140 C C . LEU A 1 274 ? 3.212 -4.107 -7.655 1.00 91.56 274 LEU A C 1
ATOM 2142 O O . LEU A 1 274 ? 3.900 -4.244 -8.665 1.00 91.56 274 LEU A O 1
ATOM 2146 N N . ILE A 1 275 ? 3.769 -4.039 -6.441 1.00 90.50 275 ILE A N 1
ATOM 2147 C CA . ILE A 1 275 ? 5.226 -4.115 -6.232 1.00 90.50 275 ILE A CA 1
ATOM 2148 C C . ILE A 1 275 ? 5.779 -5.474 -6.680 1.00 90.50 275 ILE A C 1
ATOM 2150 O O . ILE A 1 275 ? 6.821 -5.526 -7.327 1.00 90.50 275 ILE A O 1
ATOM 2154 N N . ASN A 1 276 ? 5.089 -6.578 -6.388 1.00 88.12 276 ASN A N 1
ATOM 2155 C CA . ASN A 1 276 ? 5.516 -7.910 -6.810 1.00 88.12 276 ASN A CA 1
ATOM 2156 C C . ASN A 1 276 ? 5.541 -8.039 -8.340 1.00 88.12 276 ASN A C 1
ATOM 2158 O O . ASN A 1 276 ? 6.477 -8.629 -8.879 1.00 88.12 276 ASN A O 1
ATOM 2162 N N . GLU A 1 277 ? 4.559 -7.467 -9.047 1.00 89.12 277 GLU A N 1
ATOM 2163 C CA . GLU A 1 277 ? 4.577 -7.380 -10.514 1.00 89.12 277 GLU A CA 1
ATOM 2164 C C . GLU A 1 277 ? 5.814 -6.607 -11.011 1.00 89.12 277 GLU A C 1
ATOM 2166 O O . GLU A 1 277 ? 6.479 -7.050 -11.950 1.00 89.12 277 GLU A O 1
ATOM 2171 N N . ALA A 1 278 ? 6.178 -5.498 -10.357 1.00 88.88 278 ALA A N 1
ATOM 2172 C CA . ALA A 1 278 ? 7.378 -4.726 -10.684 1.00 88.88 278 ALA A CA 1
ATOM 2173 C C . ALA A 1 278 ? 8.691 -5.460 -10.361 1.00 88.88 278 ALA A C 1
ATOM 2175 O O . ALA A 1 278 ? 9.620 -5.412 -11.163 1.00 88.88 278 ALA A O 1
ATOM 2176 N N . ILE A 1 279 ? 8.767 -6.197 -9.251 1.00 86.75 279 ILE A N 1
ATOM 2177 C CA . ILE A 1 279 ? 9.937 -7.020 -8.899 1.00 86.75 279 ILE A CA 1
ATOM 2178 C C . ILE A 1 279 ? 10.152 -8.131 -9.933 1.00 86.75 279 ILE A C 1
ATOM 2180 O O . ILE A 1 279 ? 11.289 -8.480 -10.231 1.00 86.75 279 ILE A O 1
ATOM 2184 N N . GLN A 1 280 ? 9.094 -8.683 -10.538 1.00 88.00 280 GLN A N 1
ATOM 2185 C CA . GLN A 1 280 ? 9.277 -9.656 -11.624 1.00 88.00 280 GLN A CA 1
ATOM 2186 C C . GLN A 1 280 ? 9.933 -9.047 -12.870 1.00 88.00 280 GLN A C 1
ATOM 2188 O O . GLN A 1 280 ? 10.576 -9.778 -13.623 1.00 88.00 280 GLN A O 1
ATOM 2193 N N . ILE A 1 281 ? 9.788 -7.735 -13.073 1.00 86.62 281 ILE A N 1
ATOM 2194 C CA . ILE A 1 281 ? 10.431 -6.986 -14.157 1.00 86.62 281 ILE A CA 1
ATOM 2195 C C . ILE A 1 281 ? 11.875 -6.623 -13.791 1.00 86.62 281 ILE A C 1
ATOM 2197 O O . ILE A 1 281 ? 12.766 -6.783 -14.621 1.00 86.62 281 ILE A O 1
ATOM 2201 N N . ASP A 1 282 ? 12.099 -6.148 -12.565 1.00 82.81 282 ASP A N 1
ATOM 2202 C CA . ASP A 1 282 ? 13.397 -5.696 -12.057 1.00 82.81 282 ASP A CA 1
ATOM 2203 C C . ASP A 1 282 ? 13.732 -6.418 -10.740 1.00 82.81 282 ASP A C 1
ATOM 2205 O O . ASP A 1 282 ? 13.528 -5.911 -9.633 1.00 82.81 282 ASP A O 1
ATOM 2209 N N . ARG A 1 283 ? 14.205 -7.663 -10.876 1.00 79.44 283 ARG A N 1
ATOM 2210 C CA . ARG A 1 283 ? 14.410 -8.597 -9.752 1.00 79.44 283 ARG A CA 1
ATOM 2211 C C . ARG A 1 283 ? 15.490 -8.151 -8.777 1.00 79.44 283 ARG A C 1
ATOM 2213 O O . ARG A 1 283 ? 15.400 -8.464 -7.593 1.00 79.44 283 ARG A O 1
ATOM 2220 N N . ASP A 1 284 ? 16.475 -7.403 -9.263 1.00 81.31 284 ASP A N 1
ATOM 2221 C CA . ASP A 1 284 ? 17.607 -6.925 -8.468 1.00 81.31 284 ASP A CA 1
ATOM 2222 C C . ASP A 1 284 ? 17.309 -5.578 -7.784 1.00 81.31 284 ASP A C 1
ATOM 2224 O O . ASP A 1 284 ? 18.157 -4.990 -7.093 1.00 81.31 284 ASP A O 1
ATOM 2228 N N . ASN A 1 285 ? 16.076 -5.080 -7.920 1.00 81.44 285 ASN A N 1
ATOM 2229 C CA . ASN A 1 285 ? 15.644 -3.853 -7.283 1.00 81.44 285 ASN A CA 1
ATOM 2230 C C . ASN A 1 285 ? 15.371 -4.031 -5.788 1.00 81.44 285 ASN A C 1
ATOM 2232 O O . ASN A 1 285 ? 14.232 -4.084 -5.323 1.00 81.44 285 ASN A O 1
ATOM 2236 N N . ARG A 1 286 ? 16.456 -4.047 -5.013 1.00 85.50 286 ARG A N 1
ATOM 2237 C CA . ARG A 1 286 ? 16.393 -4.088 -3.547 1.00 85.50 286 ARG A CA 1
ATOM 2238 C C . ARG A 1 286 ? 15.544 -2.966 -2.945 1.00 85.50 286 ARG A C 1
ATOM 2240 O O . ARG A 1 286 ? 14.900 -3.197 -1.938 1.00 85.50 286 ARG A O 1
ATOM 2247 N N . ALA A 1 287 ? 15.490 -1.787 -3.567 1.00 83.19 287 ALA A N 1
ATOM 2248 C CA . ALA A 1 287 ? 14.725 -0.662 -3.032 1.00 83.19 287 ALA A CA 1
ATOM 2249 C C . ALA A 1 287 ? 13.212 -0.937 -3.068 1.00 83.19 287 ALA A C 1
ATOM 2251 O O . ALA A 1 287 ? 12.526 -0.705 -2.078 1.00 83.19 287 ALA A O 1
ATOM 2252 N N . LEU A 1 288 ? 12.701 -1.525 -4.156 1.00 83.56 288 LEU A N 1
ATOM 2253 C CA . LEU A 1 288 ? 11.309 -1.992 -4.231 1.00 83.56 288 LEU A CA 1
ATOM 2254 C C . LEU A 1 288 ? 11.006 -3.112 -3.224 1.00 83.56 288 LEU A C 1
ATOM 2256 O O . LEU A 1 288 ? 9.929 -3.138 -2.629 1.00 83.56 288 LEU A O 1
ATOM 2260 N N . GLN A 1 289 ? 11.952 -4.033 -3.024 1.00 85.12 289 GLN A N 1
ATOM 2261 C CA . GLN A 1 289 ? 11.816 -5.107 -2.033 1.00 85.12 289 GLN A CA 1
ATOM 2262 C C . GLN A 1 289 ? 11.748 -4.545 -0.606 1.00 85.12 289 GLN A C 1
ATOM 2264 O O . GLN A 1 289 ? 10.866 -4.937 0.160 1.00 85.12 289 GLN A O 1
ATOM 2269 N N . GLU A 1 290 ? 12.618 -3.588 -0.271 1.00 85.19 290 GLU A N 1
ATOM 2270 C CA . GLU A 1 290 ? 12.578 -2.887 1.016 1.00 85.19 290 GLU A CA 1
ATOM 2271 C C . GLU A 1 290 ? 11.267 -2.121 1.190 1.00 85.19 290 GLU A C 1
ATOM 2273 O O . GLU A 1 290 ? 10.636 -2.229 2.238 1.00 85.19 290 GLU A O 1
ATOM 2278 N N . GLN A 1 291 ? 10.782 -1.418 0.160 1.00 86.31 291 GLN A N 1
ATOM 2279 C CA . GLN A 1 291 ? 9.489 -0.731 0.235 1.00 86.31 291 GLN A CA 1
ATOM 2280 C C . GLN A 1 291 ? 8.344 -1.698 0.579 1.00 86.31 291 GLN A C 1
ATOM 2282 O O . GLN A 1 291 ? 7.550 -1.427 1.482 1.00 86.31 291 GLN A O 1
ATOM 2287 N N . ALA A 1 292 ? 8.280 -2.860 -0.079 1.00 86.56 292 ALA A N 1
ATOM 2288 C CA . ALA A 1 292 ? 7.279 -3.881 0.237 1.00 86.56 292 ALA A CA 1
ATOM 2289 C C . ALA A 1 292 ? 7.402 -4.399 1.679 1.00 86.56 292 ALA A C 1
ATOM 2291 O O . ALA A 1 292 ? 6.386 -4.614 2.346 1.00 86.56 292 ALA A O 1
ATOM 2292 N N . ARG A 1 293 ? 8.633 -4.594 2.162 1.00 83.88 293 ARG A N 1
ATOM 2293 C CA . ARG A 1 293 ? 8.914 -5.053 3.525 1.00 83.88 293 ARG A CA 1
ATOM 2294 C C . ARG A 1 293 ? 8.506 -4.018 4.570 1.00 83.88 293 ARG A C 1
ATOM 2296 O O . ARG A 1 293 ? 7.816 -4.368 5.524 1.00 83.88 293 ARG A O 1
ATOM 2303 N N . HIS A 1 294 ? 8.890 -2.758 4.393 1.00 85.06 294 HIS A N 1
ATOM 2304 C CA . HIS A 1 294 ? 8.542 -1.676 5.314 1.00 85.06 294 HIS A CA 1
ATOM 2305 C C . HIS A 1 294 ? 7.026 -1.483 5.411 1.00 85.06 294 HIS A C 1
ATOM 2307 O O . HIS A 1 294 ? 6.508 -1.382 6.521 1.00 85.06 294 HIS A O 1
ATOM 2313 N N . LEU A 1 295 ? 6.304 -1.527 4.283 1.00 88.38 295 LEU A N 1
ATOM 2314 C CA . LEU A 1 295 ? 4.837 -1.491 4.281 1.00 88.38 295 LEU A CA 1
ATOM 2315 C C . LEU A 1 295 ? 4.237 -2.657 5.077 1.00 88.38 295 LEU A C 1
ATOM 2317 O O . LEU A 1 295 ? 3.362 -2.444 5.914 1.00 88.38 295 LEU A O 1
ATOM 2321 N N . GLN A 1 296 ? 4.727 -3.882 4.859 1.00 86.31 296 GLN A N 1
ATOM 2322 C CA . GLN A 1 296 ? 4.243 -5.065 5.574 1.00 86.31 296 GLN A CA 1
ATOM 2323 C C . GLN A 1 296 ? 4.474 -4.950 7.084 1.00 86.31 296 GLN A C 1
ATOM 2325 O O . GLN A 1 296 ? 3.552 -5.168 7.868 1.00 86.31 296 GLN A O 1
ATOM 2330 N N . ARG A 1 297 ? 5.692 -4.580 7.492 1.00 83.44 297 ARG A N 1
ATOM 2331 C CA . ARG A 1 297 ? 6.055 -4.420 8.907 1.00 83.44 297 ARG A CA 1
ATOM 2332 C C . ARG A 1 297 ? 5.215 -3.346 9.578 1.00 83.44 297 ARG A C 1
ATOM 2334 O O . ARG A 1 297 ? 4.723 -3.560 10.682 1.00 83.44 297 ARG A O 1
ATOM 2341 N N . TYR A 1 298 ? 5.010 -2.223 8.899 1.00 85.31 298 TYR A N 1
ATOM 2342 C CA . TYR A 1 298 ? 4.212 -1.134 9.437 1.00 85.31 298 TYR A CA 1
ATOM 2343 C C . TYR A 1 298 ? 2.748 -1.533 9.624 1.00 85.31 298 TYR A C 1
ATOM 2345 O O . TYR A 1 298 ? 2.196 -1.310 10.698 1.00 85.31 298 TYR A O 1
ATOM 2353 N N . VAL A 1 299 ? 2.135 -2.188 8.629 1.00 86.31 299 VAL A N 1
ATOM 2354 C CA . VAL A 1 299 ? 0.747 -2.663 8.745 1.00 86.31 299 VAL A CA 1
ATOM 2355 C C . VAL A 1 299 ? 0.608 -3.7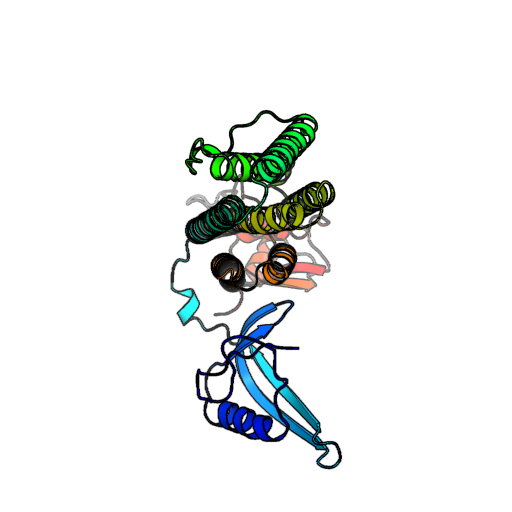22 9.838 1.00 86.31 299 VAL A C 1
ATOM 2357 O O . VAL A 1 299 ? -0.323 -3.659 10.637 1.00 86.31 299 VAL A O 1
ATOM 2360 N N . ASN A 1 300 ? 1.551 -4.659 9.940 1.00 81.81 300 ASN A N 1
ATOM 2361 C CA . ASN A 1 300 ? 1.557 -5.642 11.024 1.00 81.81 300 ASN A CA 1
ATOM 2362 C C . ASN A 1 300 ? 1.645 -4.965 12.398 1.00 81.81 300 ASN A C 1
ATOM 2364 O O . ASN A 1 300 ? 0.926 -5.351 13.315 1.00 81.81 300 ASN A O 1
ATOM 2368 N N . ARG A 1 301 ? 2.465 -3.918 12.527 1.00 82.62 301 ARG A N 1
ATOM 2369 C CA . ARG A 1 301 ? 2.597 -3.142 13.761 1.00 82.62 301 ARG A CA 1
ATOM 2370 C C . ARG A 1 301 ? 1.318 -2.395 14.124 1.00 82.62 301 ARG A C 1
ATOM 2372 O O . ARG A 1 301 ? 0.828 -2.568 15.230 1.00 82.62 301 ARG A O 1
ATOM 2379 N N . ILE A 1 302 ? 0.744 -1.607 13.213 1.00 80.56 302 ILE A N 1
ATOM 2380 C CA . ILE A 1 302 ? -0.494 -0.866 13.519 1.00 80.56 302 ILE A CA 1
ATOM 2381 C C . ILE A 1 302 ? -1.659 -1.816 13.796 1.00 80.56 302 ILE A C 1
ATOM 2383 O O . ILE A 1 302 ? -2.530 -1.481 14.587 1.00 80.56 302 ILE A O 1
ATOM 2387 N N . LYS A 1 303 ? -1.676 -3.015 13.193 1.00 80.88 303 LYS A N 1
ATOM 2388 C CA . LYS A 1 303 ? -2.680 -4.035 13.504 1.00 80.88 303 LYS A CA 1
ATOM 2389 C C . LYS A 1 303 ? -2.637 -4.431 14.973 1.00 80.88 303 LYS A C 1
ATOM 2391 O O . LYS A 1 303 ? -3.707 -4.577 15.542 1.00 80.88 303 LYS A O 1
ATOM 2396 N N . LEU A 1 304 ? -1.454 -4.570 15.578 1.00 72.25 304 LEU A N 1
ATOM 2397 C CA . LEU A 1 304 ? -1.321 -4.891 17.006 1.00 72.25 304 LEU A CA 1
ATOM 2398 C C . LEU A 1 304 ? -1.929 -3.806 17.903 1.00 72.25 304 LEU A C 1
ATOM 2400 O O . LEU A 1 304 ? -2.556 -4.129 18.906 1.00 72.25 304 LEU A O 1
ATOM 2404 N N . ASP A 1 305 ? -1.787 -2.541 17.508 1.00 69.56 305 ASP A N 1
ATOM 2405 C CA . ASP A 1 305 ? -2.309 -1.390 18.256 1.00 69.56 305 ASP A CA 1
ATOM 2406 C C . ASP A 1 305 ? -3.821 -1.168 18.038 1.00 69.56 305 ASP A C 1
ATOM 2408 O O . ASP A 1 305 ? -4.466 -0.409 18.769 1.00 69.56 305 ASP A O 1
ATOM 2412 N N . ARG A 1 306 ? -4.406 -1.805 17.014 1.00 74.44 306 ARG A N 1
ATOM 2413 C CA . ARG A 1 306 ? -5.806 -1.623 16.616 1.00 74.44 306 ARG A CA 1
ATOM 2414 C C . ARG A 1 306 ? -6.736 -2.547 17.395 1.00 74.44 306 ARG A C 1
ATOM 2416 O O . ARG A 1 306 ? -6.461 -3.724 17.615 1.00 74.44 306 ARG A O 1
ATOM 2423 N N . ASP A 1 307 ? -7.908 -2.016 17.732 1.00 72.44 307 ASP A N 1
ATOM 2424 C CA . ASP A 1 307 ? -8.987 -2.821 18.299 1.00 72.44 307 ASP A CA 1
ATOM 2425 C C . ASP A 1 307 ? -9.557 -3.756 17.218 1.00 72.44 307 ASP A C 1
ATOM 2427 O O . ASP A 1 307 ? -9.819 -3.344 16.081 1.00 72.44 307 ASP A O 1
ATOM 2431 N N . ARG A 1 308 ? -9.815 -5.011 17.586 1.00 72.44 308 ARG A N 1
ATOM 2432 C CA . ARG A 1 308 ? -10.521 -5.960 16.726 1.00 72.44 308 ARG A CA 1
ATOM 2433 C C . ARG A 1 308 ? -12.013 -5.639 16.724 1.00 72.44 308 ARG A C 1
ATOM 2435 O O . ARG A 1 308 ? -12.577 -5.297 17.758 1.00 72.44 308 ARG A O 1
ATOM 2442 N N . ILE A 1 309 ? -12.673 -5.797 15.580 1.00 77.06 309 ILE A N 1
ATOM 2443 C CA . ILE A 1 309 ? -14.133 -5.704 15.505 1.00 77.06 309 ILE A CA 1
ATOM 2444 C C . ILE A 1 309 ? -14.728 -7.094 15.735 1.00 77.06 309 ILE A C 1
ATOM 2446 O O . ILE A 1 309 ? -14.447 -8.027 14.984 1.00 77.06 309 ILE A O 1
ATOM 2450 N N . GLU A 1 310 ? -15.587 -7.222 16.741 1.00 80.94 310 GLU A N 1
ATOM 2451 C CA . GLU A 1 310 ? -16.399 -8.418 16.967 1.00 80.94 310 GLU A CA 1
ATOM 2452 C C . GLU A 1 310 ? -17.880 -8.072 16.927 1.00 80.94 310 GLU A C 1
ATOM 2454 O O . GLU A 1 310 ? -18.293 -6.985 17.317 1.00 80.94 310 GLU A O 1
ATOM 2459 N N . THR A 1 311 ? -18.698 -9.007 16.455 1.00 84.94 311 THR A N 1
ATOM 2460 C CA . THR A 1 311 ? -20.153 -8.861 16.517 1.00 84.94 311 THR A CA 1
ATOM 2461 C C . THR A 1 311 ? -20.648 -9.544 17.780 1.00 84.94 311 THR A C 1
ATOM 2463 O O . THR A 1 311 ? -20.395 -10.733 17.972 1.00 84.94 311 THR A O 1
ATOM 2466 N N . LYS A 1 312 ? -21.330 -8.793 18.643 1.00 87.69 312 LYS A N 1
ATOM 2467 C CA . LYS A 1 312 ? -21.933 -9.307 19.874 1.00 87.69 312 LYS A CA 1
ATOM 2468 C C . LYS A 1 312 ? -23.413 -8.964 19.911 1.00 87.69 312 LYS A C 1
ATOM 2470 O O . LYS A 1 312 ? -23.817 -7.875 19.506 1.00 87.69 312 LYS A O 1
ATOM 2475 N N . GLU A 1 313 ? -24.200 -9.897 20.426 1.00 90.12 313 GLU A N 1
ATOM 2476 C CA . GLU A 1 313 ? -25.630 -9.708 20.624 1.00 90.12 313 GLU A CA 1
ATOM 2477 C C . GLU A 1 313 ? -25.872 -8.942 21.932 1.00 90.12 313 GLU A C 1
ATOM 2479 O O . GLU A 1 313 ? -25.427 -9.357 23.006 1.00 90.12 313 GLU A O 1
ATOM 2484 N N . TYR A 1 314 ? -26.591 -7.823 21.847 1.00 87.19 314 TYR A N 1
ATOM 2485 C CA . TYR A 1 314 ? -26.998 -7.031 23.006 1.00 87.19 314 TYR A CA 1
ATOM 2486 C C . TYR A 1 314 ? -28.509 -6.864 23.053 1.00 87.19 314 TYR A C 1
ATOM 2488 O O . TYR A 1 314 ? -29.146 -6.564 22.047 1.00 87.19 314 TYR A O 1
ATOM 2496 N N . SER A 1 315 ? -29.073 -6.954 24.257 1.00 85.81 315 SER A N 1
ATOM 2497 C CA . SER A 1 315 ? -30.466 -6.600 24.517 1.00 85.81 315 SER A CA 1
ATOM 2498 C C . SER A 1 315 ? -30.565 -5.186 25.092 1.00 85.81 315 SER A C 1
ATOM 2500 O O . SER A 1 315 ? -30.128 -4.966 26.221 1.00 85.81 315 SER A O 1
ATOM 2502 N N . LEU A 1 316 ? -31.187 -4.265 24.352 1.00 84.19 316 LEU A N 1
ATOM 2503 C CA . LEU A 1 316 ? -31.669 -2.959 24.835 1.00 84.19 316 LEU A CA 1
ATOM 2504 C C . LEU A 1 316 ? -30.665 -2.206 25.739 1.00 84.19 316 LEU A C 1
ATOM 2506 O O . LEU A 1 316 ? -30.914 -1.996 26.924 1.00 84.19 316 LEU A O 1
ATOM 2510 N N . ARG A 1 317 ? -29.531 -1.791 25.162 1.00 86.50 317 ARG A N 1
ATOM 2511 C CA . ARG A 1 317 ? -28.494 -0.993 25.843 1.00 86.50 317 ARG A CA 1
ATOM 2512 C C . ARG A 1 317 ? -28.171 0.297 25.099 1.00 86.50 317 ARG A C 1
ATOM 2514 O O . ARG A 1 317 ? -28.323 0.386 23.877 1.00 86.50 317 ARG A O 1
ATOM 2521 N N . THR A 1 318 ? -27.699 1.299 25.828 1.00 89.12 318 THR A N 1
ATOM 2522 C CA . THR A 1 318 ? -27.104 2.500 25.232 1.00 89.12 318 THR A CA 1
ATOM 2523 C C . THR A 1 318 ? -25.713 2.180 24.671 1.00 89.12 318 THR A C 1
ATOM 2525 O O . THR A 1 318 ? -25.014 1.308 25.187 1.00 89.12 318 THR A O 1
ATOM 2528 N N . MET A 1 319 ? -25.263 2.910 23.645 1.00 87.25 319 MET A N 1
ATOM 2529 C CA . MET A 1 319 ? -23.898 2.749 23.107 1.00 87.25 319 MET A CA 1
ATOM 2530 C C . MET A 1 319 ? -22.804 2.947 24.159 1.00 87.25 319 MET A C 1
ATOM 2532 O O . MET A 1 319 ? -21.765 2.294 24.112 1.00 87.25 319 MET A O 1
ATOM 2536 N N . HIS A 1 320 ? -23.053 3.821 25.131 1.00 87.94 320 HIS A N 1
ATOM 2537 C CA . HIS A 1 320 ? -22.135 4.076 26.232 1.00 87.94 320 HIS A CA 1
ATOM 2538 C C . HIS A 1 320 ? -22.027 2.885 27.191 1.00 87.94 320 HIS A C 1
ATOM 2540 O O . HIS A 1 320 ? -20.926 2.536 27.605 1.00 87.94 320 HIS A O 1
ATOM 2546 N N . GLU A 1 321 ? -23.142 2.220 27.505 1.00 88.12 321 GLU A N 1
ATOM 2547 C CA . GLU A 1 321 ? -23.123 0.976 28.288 1.00 88.12 321 GLU A CA 1
ATOM 2548 C C . GLU A 1 321 ? -22.412 -0.144 27.528 1.00 88.12 321 GLU A C 1
ATOM 2550 O O . GLU A 1 321 ? -21.591 -0.844 28.109 1.00 88.12 321 GLU A O 1
ATOM 2555 N N . ILE A 1 322 ? -22.658 -0.265 26.219 1.00 88.88 322 ILE A N 1
ATOM 2556 C CA . ILE A 1 322 ? -21.973 -1.242 25.364 1.00 88.88 322 ILE A CA 1
ATOM 2557 C C . ILE A 1 322 ? -20.458 -0.993 25.351 1.00 88.88 322 ILE A C 1
ATOM 2559 O O . ILE A 1 322 ? -19.686 -1.948 25.424 1.00 88.88 322 ILE A O 1
ATOM 2563 N N . ALA A 1 323 ? -20.009 0.264 25.288 1.00 87.38 323 ALA A N 1
ATOM 2564 C CA . ALA A 1 323 ? -18.587 0.595 25.373 1.00 87.38 323 ALA A CA 1
ATOM 2565 C C . ALA A 1 323 ? -17.979 0.122 26.706 1.00 87.38 323 ALA A C 1
ATOM 2567 O O . ALA A 1 323 ? -16.975 -0.594 26.712 1.00 87.38 323 ALA A O 1
ATOM 2568 N N . LEU A 1 324 ? -18.629 0.449 27.827 1.00 86.00 324 LEU A N 1
ATOM 2569 C CA . LEU A 1 324 ? -18.169 0.073 29.167 1.00 86.00 324 LEU A CA 1
ATOM 2570 C C . LEU A 1 324 ? -18.170 -1.448 29.390 1.00 86.00 324 LEU A C 1
ATOM 2572 O O . LEU A 1 324 ? -17.215 -1.975 29.958 1.00 86.00 324 LEU A O 1
ATOM 2576 N N . ASP A 1 325 ? -19.185 -2.166 28.898 1.00 87.25 325 ASP A N 1
ATOM 2577 C CA . ASP A 1 325 ? -19.275 -3.633 28.984 1.00 87.25 325 ASP A CA 1
ATOM 2578 C C . ASP A 1 325 ? -18.097 -4.337 28.280 1.00 87.25 325 ASP A C 1
ATOM 2580 O O . ASP A 1 325 ? -17.758 -5.471 28.621 1.00 87.25 325 ASP A O 1
ATOM 2584 N N . ASN A 1 326 ? -17.464 -3.676 27.303 1.00 84.94 326 ASN A N 1
ATOM 2585 C CA . ASN A 1 326 ? -16.292 -4.181 26.580 1.00 84.94 326 ASN A CA 1
ATOM 2586 C C . ASN A 1 326 ? -14.961 -3.619 27.109 1.00 84.94 326 ASN A C 1
ATOM 2588 O O . ASN A 1 326 ? -13.930 -3.787 26.461 1.00 84.94 326 ASN A O 1
ATOM 2592 N N . GLY A 1 327 ? -14.964 -2.957 28.271 1.00 80.94 327 GLY A N 1
ATOM 2593 C CA . GLY A 1 327 ? -13.757 -2.383 28.871 1.00 80.94 327 GLY A CA 1
ATOM 2594 C C . GLY A 1 327 ? -13.207 -1.164 28.126 1.00 80.94 327 GLY A C 1
ATOM 2595 O O . GLY A 1 327 ? -12.036 -0.830 28.291 1.00 80.94 327 GLY A O 1
ATOM 2596 N N . LEU A 1 328 ? -14.028 -0.503 27.306 1.00 83.56 328 LEU A N 1
ATOM 2597 C CA . LEU A 1 328 ? -13.661 0.719 26.593 1.00 83.56 328 LEU A CA 1
ATOM 2598 C C . LEU A 1 328 ? -14.058 1.968 27.386 1.00 83.56 328 LEU A C 1
ATOM 2600 O O . LEU A 1 328 ? -14.886 1.918 28.298 1.00 83.56 328 LEU A O 1
ATOM 2604 N N . THR A 1 329 ? -13.490 3.117 27.016 1.00 82.44 329 THR A N 1
ATOM 2605 C CA . THR A 1 329 ? -13.873 4.397 27.619 1.00 82.44 329 THR A CA 1
ATOM 2606 C C . THR A 1 329 ? -15.231 4.876 27.109 1.00 82.44 329 THR A C 1
ATOM 2608 O O . THR A 1 329 ? -15.716 4.459 26.057 1.00 82.44 329 THR A O 1
ATOM 2611 N N . TYR A 1 330 ? -15.847 5.802 27.847 1.00 81.81 330 TYR A N 1
ATOM 2612 C CA . TYR A 1 330 ? -17.151 6.370 27.494 1.00 81.81 330 TYR A CA 1
ATOM 2613 C C . TYR A 1 330 ? -17.141 7.025 26.098 1.00 81.81 330 TYR A C 1
ATOM 2615 O O . TYR A 1 330 ? -18.107 6.910 25.349 1.00 81.81 330 TYR A O 1
ATOM 2623 N N . HIS A 1 331 ? -16.025 7.645 25.708 1.00 81.94 331 HIS A N 1
ATOM 2624 C CA . HIS A 1 331 ? -15.852 8.270 24.393 1.00 81.94 331 HIS A CA 1
ATOM 2625 C C . HIS A 1 331 ? -15.791 7.272 23.228 1.00 81.94 331 HIS A C 1
ATOM 2627 O O . HIS A 1 331 ? -16.138 7.637 22.104 1.00 81.94 331 HIS A O 1
ATOM 2633 N N . ALA A 1 332 ? -15.454 6.003 23.484 1.00 82.31 332 ALA A N 1
ATOM 2634 C CA . ALA A 1 332 ? -15.444 4.968 22.452 1.00 82.31 332 ALA A CA 1
ATOM 2635 C C . ALA A 1 332 ? -16.848 4.665 21.893 1.00 82.31 332 ALA A C 1
ATOM 2637 O O . ALA A 1 332 ? -16.972 4.110 20.800 1.00 82.31 332 ALA A O 1
ATOM 2638 N N . ALA A 1 333 ? -17.915 5.067 22.596 1.00 83.44 333 ALA A N 1
ATOM 2639 C CA . ALA A 1 333 ? -19.298 4.919 22.144 1.00 83.44 333 ALA A CA 1
ATOM 2640 C C . ALA A 1 333 ? -19.561 5.596 20.787 1.00 83.44 333 ALA A C 1
ATOM 2642 O O . ALA A 1 333 ? -20.278 5.040 19.955 1.00 83.44 333 ALA A O 1
ATOM 2643 N N . GLU A 1 334 ? -18.936 6.748 20.523 1.00 79.62 334 GLU A N 1
ATOM 2644 C CA . GLU A 1 334 ? -19.043 7.453 19.237 1.00 79.62 334 GLU A CA 1
ATOM 2645 C C . GLU A 1 334 ? -18.419 6.630 18.096 1.00 79.62 334 GLU A C 1
ATOM 2647 O O . GLU A 1 334 ? -18.959 6.558 16.988 1.00 79.62 334 GLU A O 1
ATOM 2652 N N . ARG A 1 335 ? -17.302 5.939 18.368 1.00 80.06 335 ARG A N 1
ATOM 2653 C CA . ARG A 1 335 ? -16.644 5.054 17.395 1.00 80.06 335 ARG A CA 1
ATOM 2654 C C . ARG A 1 335 ? -17.470 3.789 17.147 1.00 80.06 335 ARG A C 1
ATOM 2656 O O . ARG A 1 335 ? -17.626 3.388 15.995 1.00 80.06 335 ARG A O 1
ATOM 2663 N N . ILE A 1 336 ? -18.067 3.207 18.190 1.00 82.75 336 ILE A N 1
ATOM 2664 C CA . ILE A 1 336 ? -19.003 2.075 18.058 1.00 82.75 336 ILE A CA 1
ATOM 2665 C C . ILE A 1 336 ? -20.230 2.480 17.230 1.00 82.75 336 ILE A C 1
ATOM 2667 O O . ILE A 1 336 ? -20.655 1.722 16.357 1.00 82.75 336 ILE A O 1
ATOM 2671 N N . ALA A 1 337 ? -20.775 3.681 17.434 1.00 81.50 337 ALA A N 1
ATOM 2672 C CA . ALA A 1 337 ? -21.894 4.179 16.638 1.00 81.50 337 ALA A CA 1
ATOM 2673 C C . ALA A 1 337 ? -21.532 4.291 15.144 1.00 81.50 337 ALA A C 1
ATOM 2675 O O . ALA A 1 337 ? -22.295 3.828 14.296 1.00 81.50 337 ALA A O 1
ATOM 2676 N N . LYS A 1 338 ? -20.338 4.807 14.811 1.00 76.88 338 LYS A N 1
ATOM 2677 C CA . LYS A 1 338 ? -19.845 4.869 13.420 1.00 76.88 338 LYS A CA 1
ATOM 2678 C C . LYS A 1 338 ? -19.682 3.489 12.770 1.00 76.88 338 LYS A C 1
ATOM 2680 O O . LYS A 1 338 ? -19.979 3.344 11.588 1.00 76.88 338 LYS A O 1
ATOM 2685 N N . LEU A 1 339 ? -19.249 2.474 13.522 1.00 76.75 339 LEU A N 1
ATOM 2686 C CA . LEU A 1 339 ? -19.122 1.095 13.019 1.00 76.75 339 LEU A CA 1
ATOM 2687 C C . LEU A 1 339 ? -20.466 0.442 12.679 1.00 76.75 339 LEU A C 1
ATOM 2689 O O . LEU A 1 339 ? -20.511 -0.533 11.925 1.00 76.75 339 LEU A O 1
ATOM 2693 N N . ASN A 1 340 ? -21.558 0.970 13.229 1.00 81.81 340 ASN A N 1
ATOM 2694 C CA . ASN A 1 340 ? -22.894 0.419 13.079 1.00 81.81 340 ASN A CA 1
ATOM 2695 C C . ASN A 1 340 ? -23.858 1.456 12.485 1.00 81.81 340 ASN A C 1
ATOM 2697 O O . ASN A 1 340 ? -24.834 1.837 13.135 1.00 81.81 340 ASN A O 1
ATOM 2701 N N . PRO A 1 341 ? -23.650 1.884 11.226 1.00 77.06 341 PRO A N 1
ATOM 2702 C CA . PRO A 1 341 ? -24.441 2.954 10.613 1.00 77.06 341 PRO A CA 1
ATOM 2703 C C . PRO A 1 341 ? -25.932 2.610 10.459 1.00 77.06 341 PRO A C 1
ATOM 2705 O O . PRO A 1 341 ? -26.757 3.500 10.283 1.00 77.06 341 PRO A O 1
ATOM 2708 N N . ALA A 1 342 ? -26.299 1.325 10.532 1.00 80.06 342 ALA A N 1
ATOM 2709 C CA . ALA A 1 342 ? -27.690 0.872 10.508 1.00 80.06 342 ALA A CA 1
ATOM 2710 C C . ALA A 1 342 ? -28.466 1.205 11.799 1.00 80.06 342 ALA A C 1
ATOM 2712 O O . ALA A 1 342 ? -29.693 1.103 11.829 1.00 80.06 342 ALA A O 1
ATOM 2713 N N . ILE A 1 343 ? -27.771 1.591 12.871 1.00 82.19 343 ILE A N 1
ATOM 2714 C CA . ILE A 1 343 ? -28.373 1.879 14.169 1.00 82.19 343 ILE A CA 1
ATOM 2715 C C . ILE A 1 343 ? -28.804 3.341 14.205 1.00 82.19 343 ILE A C 1
ATOM 2717 O O . ILE A 1 343 ? -27.997 4.256 14.328 1.00 82.19 343 ILE A O 1
ATOM 2721 N N . ILE A 1 344 ? -30.116 3.549 14.121 1.00 76.88 344 ILE A N 1
ATOM 2722 C CA . ILE A 1 344 ? -30.717 4.887 14.047 1.00 76.88 344 ILE A CA 1
ATOM 2723 C C . ILE A 1 344 ? -30.769 5.562 15.428 1.00 76.88 344 ILE A C 1
ATOM 2725 O O . ILE A 1 344 ? -30.682 6.784 15.517 1.00 76.88 344 ILE A O 1
ATOM 2729 N N . ASN A 1 345 ? -30.923 4.788 16.510 1.00 79.38 345 ASN A N 1
ATOM 2730 C CA . ASN A 1 345 ? -31.060 5.317 17.868 1.00 79.38 345 ASN A CA 1
ATOM 2731 C C . ASN A 1 345 ? -30.000 4.728 18.824 1.00 79.38 345 ASN A C 1
ATOM 2733 O O . ASN A 1 345 ? -30.219 3.646 19.371 1.00 79.38 345 ASN A O 1
ATOM 2737 N N . PRO A 1 346 ? -28.893 5.451 19.082 1.00 77.88 346 PRO A N 1
ATOM 2738 C CA . PRO A 1 346 ? -27.805 5.010 19.964 1.00 77.88 346 PRO A CA 1
ATOM 2739 C C . PRO A 1 346 ? -28.203 4.830 21.439 1.00 77.88 346 PRO A C 1
ATOM 2741 O O . PRO A 1 346 ? -27.435 4.286 22.234 1.00 77.88 346 PRO A O 1
ATOM 2744 N N . THR A 1 347 ? -29.375 5.331 21.842 1.00 80.38 347 THR A N 1
ATOM 2745 C CA . THR A 1 347 ? -29.877 5.231 23.219 1.00 80.38 347 THR A CA 1
ATOM 2746 C C . THR A 1 347 ? -30.603 3.909 23.476 1.00 80.38 347 THR A C 1
ATOM 2748 O O . THR A 1 347 ? -30.640 3.446 24.610 1.00 80.38 347 THR A O 1
ATOM 2751 N N . PHE A 1 348 ? -31.159 3.275 22.440 1.00 81.56 348 PHE A N 1
ATOM 2752 C CA . PHE A 1 348 ? -31.909 2.024 22.568 1.00 81.56 348 PHE A CA 1
ATOM 2753 C C . PHE A 1 348 ? -31.451 1.042 21.501 1.00 81.56 348 PHE A C 1
ATOM 2755 O O . PHE A 1 348 ? -32.104 0.850 20.474 1.00 81.56 348 PHE A O 1
ATOM 2762 N N . THR A 1 349 ? -30.302 0.431 21.761 1.00 81.94 349 THR A N 1
ATOM 2763 C CA . THR A 1 349 ? -29.651 -0.468 20.818 1.00 81.94 349 THR A CA 1
ATOM 2764 C C . THR A 1 349 ? -29.982 -1.918 21.137 1.00 81.94 349 THR A C 1
ATOM 2766 O O . THR A 1 349 ? -29.938 -2.323 22.297 1.00 81.94 349 THR A O 1
ATOM 2769 N N . ASN A 1 350 ? -30.333 -2.703 20.120 1.00 84.88 350 ASN A N 1
ATOM 2770 C CA . ASN A 1 350 ? -30.699 -4.111 20.260 1.00 84.88 350 ASN A CA 1
ATOM 2771 C C . ASN A 1 350 ? -30.228 -4.914 19.040 1.00 84.88 350 ASN A C 1
ATOM 2773 O O . ASN A 1 350 ? -30.265 -4.393 17.924 1.00 84.88 350 ASN A O 1
ATOM 2777 N N . GLY A 1 351 ? -29.866 -6.177 19.257 1.00 85.56 351 GLY A N 1
ATOM 2778 C CA . GLY A 1 351 ? -29.437 -7.121 18.229 1.00 85.56 351 GLY A CA 1
ATOM 2779 C C . GLY A 1 351 ? -27.920 -7.220 18.100 1.00 85.56 351 GLY A C 1
ATOM 2780 O O . GLY A 1 351 ? -27.183 -6.967 19.055 1.00 85.56 351 GLY A O 1
ATOM 2781 N N . ASP A 1 352 ? -27.476 -7.607 16.909 1.00 87.06 352 ASP A N 1
ATOM 2782 C CA . ASP A 1 352 ? -26.067 -7.789 16.577 1.00 87.06 352 ASP A CA 1
ATOM 2783 C C . ASP A 1 352 ? -25.377 -6.436 16.391 1.00 87.06 352 ASP A C 1
ATOM 2785 O O . ASP A 1 352 ? -25.680 -5.683 15.462 1.00 87.06 352 ASP A O 1
ATOM 2789 N N . ILE A 1 353 ? -24.435 -6.131 17.280 1.00 85.62 353 ILE A N 1
ATOM 2790 C CA . ILE A 1 353 ? -23.688 -4.873 17.280 1.00 85.62 353 ILE A CA 1
ATOM 2791 C C . ILE A 1 353 ? -22.210 -5.185 17.102 1.00 85.62 353 ILE A C 1
ATOM 2793 O O . ILE A 1 353 ? -21.628 -5.989 17.834 1.00 85.62 353 ILE A O 1
ATOM 2797 N N . LYS A 1 354 ? -21.585 -4.510 16.138 1.00 84.75 354 LYS A N 1
ATOM 2798 C CA . LYS A 1 354 ? -20.136 -4.519 15.952 1.00 84.75 354 LYS A CA 1
ATOM 2799 C C . LYS A 1 354 ? -19.490 -3.676 17.040 1.00 84.75 354 LYS A C 1
ATOM 2801 O O . LYS A 1 354 ? -19.682 -2.463 17.082 1.00 84.75 354 LYS A O 1
ATOM 2806 N N . VAL A 1 355 ? -18.726 -4.304 17.914 1.00 84.00 355 VAL A N 1
ATOM 2807 C CA . VAL A 1 355 ? -18.011 -3.647 19.004 1.00 84.00 355 VAL A CA 1
ATOM 2808 C C . VAL A 1 355 ? -16.512 -3.760 18.798 1.00 84.00 355 VAL A C 1
ATOM 2810 O O . VAL A 1 355 ? -16.018 -4.704 18.182 1.00 84.00 355 VAL A O 1
ATOM 2813 N N . LEU A 1 356 ? -15.798 -2.767 19.313 1.00 79.81 356 LEU A N 1
ATOM 2814 C CA . LEU A 1 356 ? -14.345 -2.763 19.353 1.00 79.81 356 LEU A CA 1
ATOM 2815 C C . LEU A 1 356 ? -13.909 -3.575 20.566 1.00 79.81 356 LEU A C 1
ATOM 2817 O O . LEU A 1 356 ? -14.444 -3.403 21.660 1.00 79.81 356 LEU A O 1
ATOM 2821 N N . ILE A 1 357 ? -12.948 -4.460 20.375 1.00 76.75 357 ILE A N 1
ATOM 2822 C CA . ILE A 1 357 ? -12.331 -5.211 21.455 1.00 76.75 357 ILE A CA 1
ATOM 2823 C C . ILE A 1 357 ? -10.845 -4.891 21.435 1.00 76.75 357 ILE A C 1
ATOM 2825 O O . ILE A 1 357 ? -10.204 -5.117 20.403 1.00 76.75 357 ILE A O 1
ATOM 2829 N N . PRO A 1 358 ? -10.287 -4.380 22.545 1.00 69.94 358 PRO A N 1
ATOM 2830 C CA . PRO A 1 358 ? -8.847 -4.226 22.665 1.00 69.94 358 PRO A CA 1
ATOM 2831 C C . PRO A 1 358 ? -8.191 -5.580 22.404 1.00 69.94 358 PRO A C 1
ATOM 2833 O O . PRO A 1 358 ? -8.582 -6.577 23.019 1.00 69.94 358 PRO A O 1
ATOM 2836 N N . MET A 1 359 ? -7.216 -5.644 21.497 1.00 60.22 359 MET A N 1
ATOM 2837 C CA . MET A 1 359 ? -6.385 -6.840 21.425 1.00 60.22 359 MET A CA 1
ATOM 2838 C C . MET A 1 359 ? -5.626 -6.928 22.748 1.00 60.22 359 MET A C 1
ATOM 2840 O O . MET A 1 359 ? -4.902 -6.006 23.120 1.00 60.22 359 MET A O 1
ATOM 2844 N N . GLY A 1 360 ? -5.925 -7.971 23.526 1.00 49.34 360 GLY A N 1
ATOM 2845 C CA . GLY A 1 360 ? -5.306 -8.175 24.829 1.00 49.34 360 GLY A CA 1
ATOM 2846 C C . GLY A 1 360 ? -3.788 -8.190 24.679 1.00 49.34 360 GLY A C 1
ATOM 2847 O O . GLY A 1 360 ? -3.279 -8.842 23.768 1.00 49.34 360 GLY A O 1
ATOM 2848 N N . VAL A 1 361 ? -3.106 -7.448 25.553 1.00 33.66 361 VAL A N 1
ATOM 2849 C CA . VAL A 1 361 ? -1.647 -7.521 25.717 1.00 33.66 361 VAL A CA 1
ATOM 2850 C C . VAL A 1 361 ? -1.263 -8.887 26.264 1.00 33.66 361 VAL A C 1
ATOM 2852 O O . VAL A 1 361 ? -1.946 -9.337 27.218 1.00 33.66 361 VAL A O 1
#

Secondary structure (DSSP, 8-state):
-PBP---S-TTS-SSSS-PPPPTTHHHHHHHHHHH--S-EEEEETTTEEEEEEEEEEEEEEETTTTEEEEEEEEEE---TTGGGS---HHHHHHHHHHHHHHHHHHHHHHHHHH-TTHHHHHHHHHHHHHHHHHHHHHS------GGGGS---SSHHHHHHHHHHHHHHHHHHHTGGGTTSHHHHHHHHHHHHHHHHHT--HHHHHHHHHHHHHHHHHHHHHHHHHHHHHHHHHHHHHTS-SB-TTS-B-----------HHHHHHHHHHHHHHHHHHHHHSTT-HHHHHHHHHHHHHHHHHHHHSPEEEEEEEEEE-HHHHHHHTT--TTHHHHHHHH-TT-S-TTSEEEEEEEEE----

Radius of gyration: 25.52 Å; Cα contacts (8 Å, |Δi|>4): 420; chains: 1; bounding box: 60×66×71 Å

Solvent-accessible surface area (backbone atoms only — not comparable to full-atom values): 20767 Å² total; per-residue (Å²): 128,74,52,68,85,73,80,97,54,100,80,72,74,84,71,81,77,88,75,74,84,52,60,76,52,52,56,57,52,55,50,48,54,69,71,49,84,66,67,47,68,35,39,36,91,82,73,37,78,44,43,18,36,74,80,44,78,50,76,44,77,39,82,88,75,58,39,73,50,78,49,67,47,72,46,77,47,86,60,72,73,77,61,71,59,88,74,64,49,46,64,53,21,49,50,24,33,52,50,47,52,50,53,52,37,52,52,46,46,48,51,57,72,65,39,91,52,51,69,63,52,52,51,52,51,52,50,52,43,51,51,45,52,52,56,46,68,73,53,91,68,93,73,92,61,76,66,82,76,59,86,59,52,95,47,70,44,26,46,49,53,47,44,51,51,52,45,46,47,51,44,47,58,70,40,52,89,35,58,90,42,54,52,59,27,53,51,51,38,52,49,44,40,52,54,58,23,66,79,45,61,72,71,60,20,50,52,44,37,42,53,33,31,36,50,51,47,27,54,50,30,46,52,54,52,52,31,52,51,37,47,49,55,47,54,55,60,36,70,49,78,55,47,49,100,84,68,49,76,58,80,84,90,79,75,73,79,64,77,51,72,68,47,52,51,49,41,52,42,55,49,43,52,46,37,52,58,28,36,73,75,43,75,83,45,58,34,56,54,48,39,52,48,52,53,52,54,50,52,57,44,54,52,64,78,38,59,43,80,44,77,45,80,43,80,70,38,31,40,46,55,55,20,45,77,54,77,43,42,66,58,45,17,63,58,35,49,64,69,34,74,87,61,88,48,61,71,66,33,68,46,80,40,51,37,65,34,74,58,80,129

Sequence (361 aa):
SFQIDPPVTPGWSQGGEIAWPTYEEHFFFLDYIRSKRDNFTFTHPKYGEIVGKINNVTPYHDDTDEYVSITFEFIEETTTEEVSQIIYLVPEMAAGFTDTNTKLTEVVEQAQKGASNGVAWIAGAQNFVADLDTYLSHLTSPATSLINTINYGTSLPGQIMGSINGAVDRIVQLYQTGRNAPASFINNCITGVRALKATFSGVNANYVHVMGSSRVAYEAGAILEEDDQNFRDIKEKEGETAFDAAGNYRPVTTLPETMTIDELEFALYEVRTLINEAIQIDRDNRALQEQARHLQRYVNRIKLDRDRIETKEYSLRTMHEIALDNGLTYHAAERIAKLNPAIINPTFTNGDIKVLIPMGV

Mean predicted aligned error: 14.9 Å